Protein AF-A0A1J5Q865-F1 (afdb_monomer)

Radius of gyration: 52.65 Å; Cα contacts (8 Å, |Δi|>4): 172; chains: 1; bounding box: 98×22×162 Å

Mean predicted aligned error: 8.23 Å

InterPro domains:
  IPR004089 Methyl-accepting chemotaxis protein (MCP) signalling domain [PF00015] (63-204)
  IPR004089 Methyl-accepting chemotaxis protein (MCP) signalling domain [PS50111] (3-243)
  IPR004089 Methyl-accepting chemotaxis protein (MCP) signalling domain [SM00283] (6-246)
  IPR004090 Chemotaxis methyl-accepting receptor [PR00260] (104-131)
  IPR004090 Chemotaxis methyl-accepting receptor [PR00260] (133-162)

Organism: NCBI:txid410659

Solvent-accessible surface area (backbone atoms only — not comparable to full-atom values): 11970 Å² total; per-residue (Å²): 103,75,72,52,53,54,50,49,55,53,48,52,52,52,37,54,52,30,53,51,51,17,50,53,26,40,52,50,16,51,55,28,42,54,51,18,55,51,23,53,55,48,28,54,54,30,53,52,52,31,51,54,33,52,52,50,44,53,50,34,55,53,51,50,52,53,40,52,50,50,53,53,52,54,53,52,51,53,50,55,52,51,53,52,51,52,54,51,55,52,50,53,50,52,48,50,54,51,46,51,51,37,52,50,52,30,53,50,20,52,52,46,30,53,52,18,51,54,44,31,53,52,15,60,71,52,44,86,82,14,53,70,51,30,55,52,17,52,50,48,28,51,54,17,53,52,46,33,52,50,33,50,52,51,49,57,50,47,54,52,50,54,51,54,51,52,54,50,52,52,50,50,52,54,50,53,55,52,49,56,53,49,53,54,49,46,53,54,48,47,54,51,46,51,53,49,40,53,51,35,54,50,49,38,51,52,26,52,53,51,27,53,52,25,50,54,46,21,54,50,27,48,53,48,16,54,52,25,42,51,47,17,55,50,29,49,51,49,38,54,56,56,70,71,72,116

Structure (mmCIF, N/CA/C/O backbone):
data_AF-A0A1J5Q865-F1
#
_entry.id   AF-A0A1J5Q865-F1
#
loop_
_atom_site.group_PDB
_atom_site.id
_atom_site.type_symbol
_atom_site.label_atom_id
_atom_site.label_alt_id
_atom_site.label_comp_id
_atom_site.label_asym_id
_atom_site.label_entity_id
_atom_site.label_seq_id
_atom_site.pdbx_PDB_ins_code
_atom_site.Cartn_x
_atom_site.Cartn_y
_atom_site.Cartn_z
_atom_site.occupancy
_atom_site.B_iso_or_equiv
_atom_site.auth_seq_id
_atom_site.auth_comp_id
_atom_site.auth_asym_id
_atom_site.auth_atom_id
_atom_site.pdbx_PDB_model_num
ATOM 1 N N . MET A 1 1 ? 48.958 10.300 -87.575 1.00 62.31 1 MET A N 1
ATOM 2 C CA . MET A 1 1 ? 48.913 11.713 -87.134 1.00 62.31 1 MET A CA 1
ATOM 3 C C . MET A 1 1 ? 47.556 12.120 -86.567 1.00 62.31 1 MET A C 1
ATOM 5 O O . MET A 1 1 ? 47.456 12.086 -85.357 1.00 62.31 1 MET A O 1
ATOM 9 N N . GLU A 1 2 ? 46.503 12.430 -87.336 1.00 66.75 2 GLU A N 1
ATOM 10 C CA . GLU A 1 2 ? 45.223 12.908 -86.743 1.00 66.75 2 GLU A CA 1
ATOM 11 C C . GLU A 1 2 ? 44.507 11.846 -85.874 1.00 66.75 2 GLU A C 1
ATOM 13 O O . GLU A 1 2 ? 44.077 12.136 -84.763 1.00 66.75 2 GLU A O 1
ATOM 18 N N . LEU A 1 3 ? 44.504 10.582 -86.318 1.00 67.50 3 LEU A N 1
ATOM 19 C CA . LEU A 1 3 ? 43.999 9.432 -85.547 1.00 67.50 3 LEU A CA 1
ATOM 20 C C . LEU A 1 3 ? 44.848 9.077 -84.312 1.00 67.50 3 LEU A C 1
ATOM 22 O O . LEU A 1 3 ? 44.314 8.532 -83.357 1.00 67.50 3 LEU A O 1
ATOM 26 N N . GLU A 1 4 ? 46.156 9.350 -84.320 1.00 68.88 4 GLU A N 1
ATOM 27 C CA . GLU A 1 4 ? 47.034 9.107 -83.158 1.00 68.88 4 GLU A CA 1
ATOM 28 C C . GLU A 1 4 ? 46.899 10.222 -82.122 1.00 68.88 4 GLU A C 1
ATOM 30 O O . GLU A 1 4 ? 46.833 9.930 -80.935 1.00 68.88 4 GLU A O 1
ATOM 35 N N . ALA A 1 5 ? 46.772 11.475 -82.570 1.00 71.56 5 ALA A N 1
ATOM 36 C CA . ALA A 1 5 ? 46.498 12.614 -81.702 1.00 71.56 5 ALA A CA 1
ATOM 37 C C . ALA A 1 5 ? 45.134 12.475 -81.005 1.00 71.56 5 ALA A C 1
ATOM 39 O O . ALA A 1 5 ? 45.056 12.647 -79.796 1.00 71.56 5 ALA A O 1
ATOM 40 N N . GLN A 1 6 ? 44.082 12.062 -81.727 1.00 73.56 6 GLN A N 1
ATOM 41 C CA . GLN A 1 6 ? 42.783 11.745 -81.114 1.00 73.56 6 GLN A CA 1
ATOM 42 C C . GLN A 1 6 ? 42.850 10.567 -80.131 1.00 73.56 6 GLN A C 1
ATOM 44 O O . GLN A 1 6 ? 42.104 10.540 -79.157 1.00 73.56 6 GLN A O 1
ATOM 49 N N . ARG A 1 7 ? 43.723 9.578 -80.376 1.00 75.69 7 ARG A N 1
ATOM 50 C CA . ARG A 1 7 ? 43.876 8.417 -79.485 1.00 75.69 7 ARG A CA 1
ATOM 51 C C . ARG A 1 7 ? 44.636 8.762 -78.203 1.00 75.69 7 ARG A C 1
ATOM 53 O O . ARG A 1 7 ? 44.303 8.204 -77.166 1.00 75.69 7 ARG A O 1
ATOM 60 N N . SER A 1 8 ? 45.616 9.659 -78.291 1.00 78.94 8 SER A N 1
ATOM 61 C CA . SER A 1 8 ? 46.362 10.201 -77.148 1.00 78.94 8 SER A CA 1
ATOM 62 C C . SER A 1 8 ? 45.474 11.102 -76.281 1.00 78.94 8 SER A C 1
ATOM 64 O O . SER A 1 8 ? 45.391 10.878 -75.082 1.00 78.94 8 SER A O 1
ATOM 66 N N . ASP A 1 9 ? 44.696 12.007 -76.884 1.00 83.75 9 ASP A N 1
ATOM 67 C CA . ASP A 1 9 ? 43.765 12.893 -76.160 1.00 83.75 9 ASP A CA 1
ATOM 68 C C . ASP A 1 9 ? 42.662 12.098 -75.425 1.00 83.75 9 ASP A C 1
ATOM 70 O O . ASP A 1 9 ? 42.335 12.360 -74.270 1.00 83.75 9 ASP A O 1
ATOM 74 N N . ALA A 1 10 ? 42.145 11.034 -76.056 1.00 83.75 10 ALA A N 1
ATOM 75 C CA . ALA A 1 10 ? 41.197 10.120 -75.419 1.00 83.75 10 ALA A CA 1
ATOM 76 C C . ALA A 1 10 ? 41.824 9.270 -74.294 1.00 83.75 10 ALA A C 1
ATOM 78 O O . ALA A 1 10 ? 41.125 8.889 -73.356 1.00 83.75 10 ALA A O 1
ATOM 79 N N . ALA A 1 11 ? 43.117 8.939 -74.380 1.00 84.88 11 ALA A N 1
ATOM 80 C CA . ALA A 1 11 ? 43.824 8.216 -73.324 1.00 84.88 11 ALA A CA 1
ATOM 81 C C . ALA A 1 11 ? 44.062 9.115 -72.101 1.00 84.88 11 ALA A C 1
ATOM 83 O O . ALA A 1 11 ? 43.809 8.679 -70.976 1.00 84.88 11 ALA A O 1
ATOM 84 N N . ASP A 1 12 ? 44.451 10.372 -72.324 1.00 86.56 12 ASP A N 1
ATOM 85 C CA . ASP A 1 12 ? 44.634 11.377 -71.273 1.00 86.56 12 ASP A CA 1
ATOM 86 C C . ASP A 1 12 ? 43.320 11.681 -70.534 1.00 86.56 12 ASP A C 1
ATOM 88 O O . ASP A 1 12 ? 43.305 11.723 -69.300 1.00 86.56 12 ASP A O 1
ATOM 92 N N . ASP A 1 13 ? 42.197 11.801 -71.254 1.00 89.62 13 ASP A N 1
ATOM 93 C CA . ASP A 1 13 ? 40.867 11.985 -70.651 1.00 89.62 13 ASP A CA 1
ATOM 94 C C . ASP A 1 13 ? 40.457 10.779 -69.781 1.00 89.62 13 ASP A C 1
ATOM 96 O O . ASP A 1 13 ? 40.009 10.932 -68.639 1.00 89.62 13 ASP A O 1
ATOM 100 N N . VAL A 1 14 ? 40.699 9.552 -70.263 1.00 89.44 14 VAL A N 1
ATOM 101 C CA . VAL A 1 14 ? 40.430 8.319 -69.501 1.00 89.44 14 VAL A CA 1
ATOM 102 C C . VAL A 1 14 ? 41.304 8.226 -68.248 1.00 89.44 14 VAL A C 1
ATOM 104 O O . VAL A 1 14 ? 40.805 7.814 -67.196 1.00 89.44 14 VAL A O 1
ATOM 107 N N . VAL A 1 15 ? 42.581 8.613 -68.319 1.00 90.62 15 VAL A N 1
ATOM 108 C CA . VAL A 1 15 ? 43.487 8.647 -67.157 1.00 90.62 15 VAL A CA 1
ATOM 109 C C . VAL A 1 15 ? 43.016 9.687 -66.142 1.00 90.62 15 VAL A C 1
ATOM 111 O O . VAL A 1 15 ? 42.869 9.359 -64.963 1.00 90.62 15 VAL A O 1
ATOM 114 N N . ALA A 1 16 ? 42.709 10.910 -66.581 1.00 89.88 16 ALA A N 1
ATOM 115 C CA . ALA A 1 16 ? 42.224 11.972 -65.702 1.00 89.88 16 ALA A CA 1
ATOM 116 C C . ALA A 1 16 ? 40.938 11.557 -64.970 1.00 89.88 16 ALA A C 1
ATOM 118 O O . ALA A 1 16 ? 40.854 11.672 -63.742 1.00 89.88 16 ALA A O 1
ATOM 119 N N . ARG A 1 17 ? 39.974 10.983 -65.701 1.00 93.19 17 ARG A N 1
ATOM 120 C CA . ARG A 1 17 ? 38.712 10.509 -65.123 1.00 93.19 17 ARG A CA 1
ATOM 121 C C . ARG A 1 17 ? 38.902 9.319 -64.183 1.00 93.19 17 ARG A C 1
ATOM 123 O O . ARG A 1 17 ? 38.226 9.231 -63.161 1.00 93.19 17 ARG A O 1
ATOM 130 N N . SER A 1 18 ? 39.830 8.416 -64.492 1.00 93.81 18 SER A N 1
ATOM 131 C CA . SER A 1 18 ? 40.138 7.258 -63.642 1.00 93.81 18 SER A CA 1
ATOM 132 C C . SER A 1 18 ? 40.805 7.670 -62.325 1.00 93.81 18 SER A C 1
ATOM 134 O O . SER A 1 18 ? 40.484 7.098 -61.285 1.00 93.81 18 SER A O 1
ATOM 136 N N . ILE A 1 19 ? 41.674 8.689 -62.336 1.00 92.25 19 ILE A N 1
ATOM 137 C CA . ILE A 1 19 ? 42.276 9.261 -61.117 1.00 92.25 19 ILE A CA 1
ATOM 138 C C . ILE A 1 19 ? 41.208 9.913 -60.234 1.00 92.25 19 ILE A C 1
ATOM 140 O O . ILE A 1 19 ? 41.222 9.728 -59.016 1.00 92.25 19 ILE A O 1
ATOM 144 N N . GLU A 1 20 ? 40.292 10.677 -60.831 1.00 94.56 20 GLU A N 1
ATOM 145 C CA . GLU A 1 20 ? 39.172 11.296 -60.114 1.00 94.56 20 GLU A CA 1
ATOM 146 C C . GLU A 1 20 ? 38.303 10.226 -59.437 1.00 94.56 20 GLU A C 1
ATOM 148 O O . GLU A 1 20 ? 38.133 10.256 -58.218 1.00 94.56 20 GLU A O 1
ATOM 153 N N . LEU A 1 21 ? 37.871 9.210 -60.192 1.00 95.06 21 LEU A N 1
ATOM 154 C CA . LEU A 1 21 ? 37.085 8.091 -59.667 1.00 95.06 21 LEU A CA 1
ATOM 155 C C . LEU A 1 21 ? 37.831 7.289 -58.588 1.00 95.06 21 LEU A C 1
ATOM 157 O O . LEU A 1 21 ? 37.209 6.825 -57.636 1.00 95.06 21 LEU A O 1
ATOM 161 N N . ALA A 1 22 ? 39.154 7.125 -58.699 1.00 94.25 22 ALA A N 1
ATOM 162 C CA . ALA A 1 22 ? 39.950 6.439 -57.681 1.00 94.25 22 ALA A CA 1
ATOM 163 C C . ALA A 1 22 ? 39.964 7.214 -56.357 1.00 94.25 22 ALA A C 1
ATOM 165 O O . ALA A 1 22 ? 39.832 6.618 -55.288 1.00 94.25 22 ALA A O 1
ATOM 166 N N . ARG A 1 23 ? 40.089 8.547 -56.423 1.00 95.06 23 ARG A N 1
ATOM 167 C CA . ARG A 1 23 ? 40.019 9.418 -55.240 1.00 95.06 23 ARG A CA 1
ATOM 168 C C . ARG A 1 23 ? 38.634 9.399 -54.610 1.00 95.06 23 ARG A C 1
ATOM 170 O O . ARG A 1 23 ? 38.540 9.288 -53.392 1.00 95.06 23 ARG A O 1
ATOM 177 N N . GLU A 1 24 ? 37.582 9.473 -55.421 1.00 95.88 24 GLU A N 1
ATOM 178 C CA . GLU A 1 24 ? 36.201 9.367 -54.941 1.00 95.88 24 GLU A CA 1
ATOM 179 C C . GLU A 1 24 ? 35.941 8.012 -54.272 1.00 95.88 24 GLU A C 1
ATOM 181 O O . GLU A 1 24 ? 35.375 7.963 -53.182 1.00 95.88 24 GLU A O 1
ATOM 186 N N . ALA A 1 25 ? 36.408 6.913 -54.874 1.00 95.62 25 ALA A N 1
ATOM 187 C CA . ALA A 1 25 ? 36.287 5.577 -54.299 1.00 95.62 25 ALA A CA 1
ATOM 188 C C . ALA A 1 25 ? 37.054 5.445 -52.972 1.00 95.62 25 ALA A C 1
ATOM 190 O O . ALA A 1 25 ? 36.522 4.877 -52.022 1.00 95.62 25 ALA A O 1
ATOM 191 N N . ALA A 1 26 ? 38.265 6.002 -52.869 1.00 94.56 26 ALA A N 1
ATOM 192 C CA . ALA A 1 26 ? 39.047 5.985 -51.633 1.00 94.56 26 ALA A CA 1
ATOM 193 C C . ALA A 1 26 ? 38.394 6.811 -50.510 1.00 94.56 26 ALA A C 1
ATOM 195 O O . ALA A 1 26 ? 38.275 6.320 -49.389 1.00 94.56 26 ALA A O 1
ATOM 196 N N . ALA A 1 27 ? 37.919 8.023 -50.813 1.00 96.06 27 ALA A N 1
ATOM 197 C CA . ALA A 1 27 ? 37.193 8.852 -49.850 1.00 96.06 27 ALA A CA 1
ATOM 198 C C . ALA A 1 27 ? 35.893 8.170 -49.392 1.00 96.06 27 ALA A C 1
ATOM 200 O O . ALA A 1 27 ? 35.593 8.117 -48.203 1.00 96.06 27 ALA A O 1
ATOM 201 N N . SER A 1 28 ? 35.158 7.557 -50.326 1.00 96.12 28 SER A N 1
ATOM 202 C CA . SER A 1 28 ? 33.947 6.804 -49.998 1.00 96.12 28 SER A CA 1
ATOM 203 C C . SER A 1 28 ? 34.238 5.571 -49.129 1.00 96.12 28 SER A C 1
ATOM 205 O O . SER A 1 28 ? 33.440 5.263 -48.242 1.00 96.12 28 SER A O 1
ATOM 207 N N . ALA A 1 29 ? 35.381 4.902 -49.329 1.00 95.75 29 ALA A N 1
ATOM 208 C CA . ALA A 1 29 ? 35.827 3.792 -48.483 1.00 95.75 29 ALA A CA 1
ATOM 209 C C . ALA A 1 29 ? 36.109 4.238 -47.046 1.00 95.75 29 ALA A C 1
ATOM 211 O O . ALA A 1 29 ? 35.717 3.545 -46.107 1.00 95.75 29 ALA A O 1
ATOM 212 N N . GLU A 1 30 ? 36.745 5.398 -46.872 1.00 96.25 30 GLU A N 1
ATOM 213 C CA . GLU A 1 30 ? 37.000 5.994 -45.558 1.00 96.25 30 GLU A CA 1
ATOM 214 C C . GLU A 1 30 ? 35.690 6.341 -44.836 1.00 96.25 30 GLU A C 1
ATOM 216 O O . GLU A 1 30 ? 35.482 5.914 -43.699 1.00 96.25 30 GLU A O 1
ATOM 221 N N . ASP A 1 31 ? 34.762 7.021 -45.516 1.00 96.44 31 ASP A N 1
ATOM 222 C CA . ASP A 1 31 ? 33.442 7.352 -44.965 1.00 96.44 31 ASP A CA 1
ATOM 223 C C . ASP A 1 31 ? 32.656 6.095 -44.564 1.00 96.44 31 ASP A C 1
ATOM 225 O O . ASP A 1 31 ? 32.042 6.035 -43.494 1.00 96.44 31 ASP A O 1
ATOM 229 N N . THR A 1 32 ? 32.706 5.059 -45.403 1.00 96.38 32 THR A N 1
ATOM 230 C CA . THR A 1 32 ? 32.044 3.777 -45.140 1.00 96.38 32 THR A CA 1
ATOM 231 C C . THR A 1 32 ? 32.694 3.042 -43.962 1.00 96.38 32 THR A C 1
ATOM 233 O O . THR A 1 32 ? 31.986 2.443 -43.151 1.00 96.38 32 THR A O 1
ATOM 236 N N . GLY A 1 33 ? 34.020 3.123 -43.817 1.00 94.81 33 GLY A N 1
ATOM 237 C CA . GLY A 1 33 ? 34.751 2.604 -42.658 1.00 94.81 33 GLY A CA 1
ATOM 238 C C . GLY A 1 33 ? 34.347 3.303 -41.358 1.00 94.81 33 GLY A C 1
ATOM 239 O O . GLY A 1 33 ? 33.983 2.639 -40.389 1.00 94.81 33 GLY A O 1
ATOM 240 N N . ASN A 1 34 ? 34.284 4.637 -41.368 1.00 95.31 34 ASN A N 1
ATOM 241 C CA . ASN A 1 34 ? 33.811 5.426 -40.227 1.00 95.31 34 ASN A CA 1
ATOM 242 C C . ASN A 1 34 ? 32.364 5.063 -39.839 1.00 95.31 34 ASN A C 1
ATOM 244 O O . ASN A 1 34 ? 32.030 4.973 -38.655 1.00 95.31 34 ASN A O 1
ATOM 248 N N . ALA A 1 35 ? 31.495 4.814 -40.824 1.00 95.69 35 ALA A N 1
ATOM 249 C CA . ALA A 1 35 ? 30.127 4.359 -40.583 1.00 95.69 35 ALA A CA 1
ATOM 250 C C . ALA A 1 35 ? 30.064 2.930 -39.999 1.00 95.69 35 ALA A C 1
ATOM 252 O O . ALA A 1 35 ? 29.192 2.637 -39.171 1.00 95.69 35 ALA A O 1
ATOM 253 N N . ALA A 1 36 ? 30.979 2.038 -40.394 1.00 95.25 36 ALA A N 1
ATOM 254 C CA . ALA A 1 36 ? 31.084 0.695 -39.824 1.00 95.25 36 ALA A CA 1
ATOM 255 C C . ALA A 1 36 ? 31.481 0.755 -38.338 1.00 95.25 36 ALA A C 1
ATOM 257 O O . ALA A 1 36 ? 30.821 0.137 -37.500 1.00 95.25 36 ALA A O 1
ATOM 258 N N . ASP A 1 37 ? 32.473 1.578 -37.991 1.00 94.31 37 ASP A N 1
ATOM 259 C CA . ASP A 1 37 ? 32.889 1.800 -36.601 1.00 94.31 37 ASP A CA 1
ATOM 260 C C . ASP A 1 37 ? 31.768 2.424 -35.758 1.00 94.31 37 ASP A C 1
ATOM 262 O O . ASP A 1 37 ? 31.508 2.000 -34.626 1.00 94.31 37 ASP A O 1
ATOM 266 N N . ALA A 1 38 ? 31.029 3.383 -36.325 1.00 95.62 38 ALA A N 1
ATOM 267 C CA . ALA A 1 38 ? 29.847 3.945 -35.677 1.00 95.62 38 ALA A CA 1
ATOM 268 C C . ALA A 1 38 ? 28.779 2.870 -35.397 1.00 95.62 38 ALA A C 1
ATOM 270 O O . ALA A 1 38 ? 28.163 2.880 -34.328 1.00 95.62 38 ALA A O 1
ATOM 271 N N . SER A 1 39 ? 28.597 1.907 -36.309 1.00 95.69 39 SER A N 1
ATOM 272 C CA . SER A 1 39 ? 27.658 0.788 -36.137 1.00 95.69 39 SER A CA 1
ATOM 273 C C . SER A 1 39 ? 28.062 -0.126 -34.974 1.00 95.69 39 SER A C 1
ATOM 275 O O . SER A 1 39 ? 27.211 -0.504 -34.168 1.00 95.69 39 SER A O 1
ATOM 277 N N . ILE A 1 40 ? 29.362 -0.395 -34.799 1.00 93.25 40 ILE A N 1
ATOM 278 C CA . ILE A 1 40 ? 29.887 -1.121 -33.627 1.00 93.25 40 ILE A CA 1
ATOM 279 C C . ILE A 1 40 ? 29.568 -0.360 -32.330 1.00 93.25 40 ILE A C 1
ATOM 281 O O . ILE A 1 40 ? 29.131 -0.956 -31.340 1.00 93.25 40 ILE A O 1
ATOM 285 N N . GLY A 1 41 ? 29.725 0.968 -32.336 1.00 94.31 41 GLY A N 1
ATOM 286 C CA . GLY A 1 41 ? 29.344 1.824 -31.209 1.00 94.31 41 GLY A CA 1
ATOM 287 C C . GLY A 1 41 ? 27.854 1.728 -30.855 1.00 94.31 41 GLY A C 1
ATOM 288 O O . GLY A 1 41 ? 27.499 1.651 -29.675 1.00 94.31 41 GLY A O 1
ATOM 289 N N . VAL A 1 42 ? 26.974 1.662 -31.862 1.00 96.12 42 VAL A N 1
ATOM 290 C CA . VAL A 1 42 ? 25.527 1.465 -31.665 1.00 96.12 42 VAL A CA 1
ATOM 291 C C . VAL A 1 42 ? 25.236 0.121 -30.996 1.00 96.12 42 VAL A C 1
ATOM 293 O O . VAL A 1 42 ? 24.494 0.101 -30.014 1.00 96.12 42 VAL A O 1
ATOM 296 N N . VAL A 1 43 ? 25.852 -0.979 -31.447 1.00 96.44 43 VAL A N 1
ATOM 297 C CA . VAL A 1 43 ? 25.677 -2.312 -30.831 1.00 96.44 43 VAL A CA 1
ATOM 298 C C . VAL A 1 43 ? 26.001 -2.275 -29.335 1.00 96.44 43 VAL A C 1
ATOM 300 O O . VAL A 1 43 ? 25.240 -2.798 -28.517 1.00 96.44 43 VAL A O 1
ATOM 303 N N . MET A 1 44 ? 27.102 -1.624 -28.953 1.00 95.06 44 MET A N 1
ATOM 304 C CA . MET A 1 44 ? 27.505 -1.508 -27.548 1.00 95.06 44 MET A CA 1
ATOM 305 C C . MET A 1 44 ? 26.494 -0.714 -26.714 1.00 95.06 44 MET A C 1
ATOM 307 O O . MET A 1 44 ? 26.119 -1.153 -25.623 1.00 95.06 44 MET A O 1
ATOM 311 N N . ASN A 1 45 ? 26.007 0.414 -27.235 1.00 95.50 45 ASN A N 1
ATOM 312 C CA . ASN A 1 45 ? 24.993 1.226 -26.559 1.00 95.50 45 ASN A CA 1
ATOM 313 C C . ASN A 1 45 ? 23.681 0.454 -26.376 1.00 95.50 45 ASN A C 1
ATOM 315 O O . ASN A 1 45 ? 23.092 0.467 -25.296 1.00 95.50 45 ASN A O 1
ATOM 319 N N . VAL A 1 46 ? 23.241 -0.265 -27.408 1.00 96.38 46 VAL A N 1
ATOM 320 C CA . VAL A 1 46 ? 22.006 -1.053 -27.369 1.00 96.38 46 VAL A CA 1
ATOM 321 C C . VAL A 1 46 ? 22.112 -2.218 -26.378 1.00 96.38 46 VAL A C 1
ATOM 323 O O . VAL A 1 46 ? 21.184 -2.447 -25.602 1.00 96.38 46 VAL A O 1
ATOM 326 N N . ARG A 1 47 ? 23.257 -2.911 -26.316 1.00 94.38 47 ARG A N 1
ATOM 327 C CA . ARG A 1 47 ? 23.502 -3.959 -25.307 1.00 94.38 47 ARG A CA 1
ATOM 328 C C . ARG A 1 47 ? 23.490 -3.407 -23.880 1.00 94.38 47 ARG A C 1
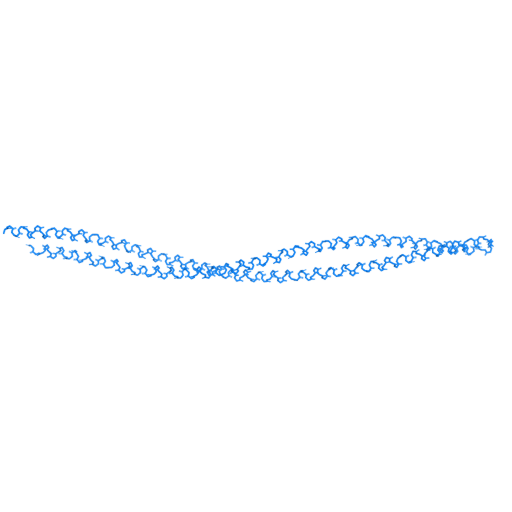ATOM 330 O O . ARG A 1 47 ? 22.977 -4.070 -22.980 1.00 94.38 47 ARG A O 1
ATOM 337 N N . MET A 1 48 ? 24.002 -2.194 -23.666 1.00 96.06 48 MET A N 1
ATOM 338 C CA . MET A 1 48 ? 23.920 -1.524 -22.364 1.00 96.06 48 MET A CA 1
ATOM 339 C C . MET A 1 48 ? 22.464 -1.237 -21.973 1.00 96.06 48 MET A C 1
ATOM 341 O O . MET A 1 48 ? 22.063 -1.541 -20.850 1.00 96.06 48 MET A O 1
ATOM 345 N N . VAL A 1 49 ? 21.654 -0.727 -22.909 1.00 95.19 49 VAL A N 1
ATOM 346 C CA . VAL A 1 49 ? 20.213 -0.514 -22.695 1.00 95.19 49 VAL A CA 1
ATOM 347 C C . VAL A 1 49 ? 19.506 -1.832 -22.368 1.00 95.19 49 VAL A C 1
ATOM 349 O O . VAL A 1 49 ? 18.737 -1.878 -21.411 1.00 95.19 49 VAL A O 1
ATOM 352 N N . ALA A 1 50 ? 19.796 -2.918 -23.090 1.00 93.69 50 ALA A N 1
ATOM 353 C CA . ALA A 1 50 ? 19.231 -4.238 -22.800 1.00 93.69 50 ALA A CA 1
ATOM 354 C C . ALA A 1 50 ? 19.573 -4.719 -21.377 1.00 93.69 50 ALA A C 1
ATOM 356 O O . ALA A 1 50 ? 18.703 -5.232 -20.673 1.00 93.69 50 ALA A O 1
ATOM 357 N N . GLY A 1 51 ? 20.814 -4.500 -20.925 1.00 93.44 51 GLY A N 1
ATOM 358 C CA . GLY A 1 51 ? 21.237 -4.788 -19.552 1.00 93.44 51 GLY A CA 1
ATOM 359 C C . GLY A 1 51 ? 20.442 -3.996 -18.509 1.00 93.44 51 GLY A C 1
ATOM 360 O O . GLY A 1 51 ? 19.893 -4.586 -17.578 1.00 93.44 51 GLY A O 1
ATOM 361 N N . MET A 1 52 ? 20.290 -2.683 -18.713 1.00 95.25 52 MET A N 1
ATOM 362 C CA . MET A 1 52 ? 19.475 -1.823 -17.842 1.00 95.25 52 MET A CA 1
ATOM 363 C C . MET A 1 52 ? 18.007 -2.274 -17.793 1.00 95.25 52 MET A C 1
ATOM 365 O O . MET A 1 52 ? 17.395 -2.280 -16.725 1.00 95.25 52 MET A O 1
ATOM 369 N N . MET A 1 53 ? 17.435 -2.699 -18.925 1.00 94.62 53 MET A N 1
ATOM 370 C CA . MET A 1 53 ? 16.075 -3.254 -18.962 1.00 94.62 53 MET A CA 1
ATOM 371 C C . MET A 1 53 ? 15.967 -4.580 -18.198 1.00 94.62 53 MET A C 1
ATOM 373 O O . MET A 1 53 ? 14.954 -4.832 -17.546 1.00 94.62 53 MET A O 1
ATOM 377 N N . GLY A 1 54 ? 17.014 -5.410 -18.223 1.00 92.56 54 GLY A N 1
ATOM 378 C CA . GLY A 1 54 ? 17.103 -6.620 -17.403 1.00 92.56 54 GLY A CA 1
ATOM 379 C C . GLY A 1 54 ? 17.070 -6.319 -15.900 1.00 92.56 54 GLY A C 1
ATOM 380 O O . GLY A 1 54 ? 16.321 -6.957 -15.156 1.00 92.56 54 GLY A O 1
ATOM 381 N N . GLU A 1 55 ? 17.812 -5.304 -15.452 1.00 95.00 55 GLU A N 1
ATOM 382 C CA . GLU A 1 55 ? 17.771 -4.836 -14.060 1.00 95.00 55 GLU A CA 1
ATOM 383 C C . GLU A 1 55 ? 16.383 -4.303 -13.675 1.00 95.00 55 GLU A C 1
ATOM 385 O O . GLU A 1 55 ? 15.848 -4.669 -12.625 1.00 95.00 55 GLU A O 1
ATOM 390 N N . LEU A 1 56 ? 15.751 -3.510 -14.546 1.00 94.81 56 LEU A N 1
ATOM 391 C CA . LEU A 1 56 ? 14.386 -3.015 -14.335 1.00 94.81 56 LEU A CA 1
ATOM 392 C C . LEU A 1 56 ? 13.361 -4.153 -14.255 1.00 94.81 56 LEU A C 1
ATOM 394 O O . LEU A 1 56 ? 12.473 -4.115 -13.404 1.00 94.81 56 LEU A O 1
ATOM 398 N N . SER A 1 57 ? 13.503 -5.198 -15.074 1.00 93.38 57 SER A N 1
ATOM 399 C CA . SER A 1 57 ? 12.656 -6.394 -15.004 1.00 93.38 57 SER A CA 1
ATOM 400 C C . SER A 1 57 ? 12.787 -7.111 -13.655 1.00 93.38 57 SER A C 1
ATOM 402 O O . SER A 1 57 ? 11.781 -7.533 -13.080 1.00 93.38 57 SER A O 1
ATOM 404 N N . SER A 1 58 ? 14.005 -7.220 -13.115 1.00 93.50 58 SER A N 1
ATOM 405 C CA . SER A 1 58 ? 14.234 -7.742 -11.760 1.00 93.50 58 SER A CA 1
ATOM 406 C C . SER A 1 58 ? 13.579 -6.847 -10.697 1.00 93.50 58 SER A C 1
ATOM 408 O O . SER A 1 58 ? 12.863 -7.329 -9.816 1.00 93.50 58 SER A O 1
ATOM 410 N N . GLY A 1 59 ? 13.712 -5.523 -10.841 1.0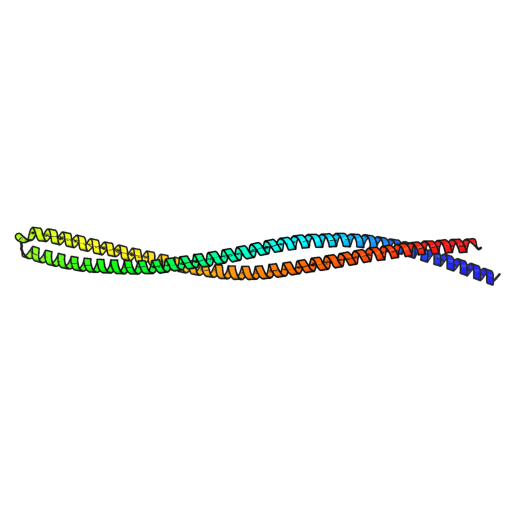0 95.94 59 GLY A N 1
ATOM 411 C CA . GLY A 1 59 ? 13.029 -4.541 -9.997 1.00 95.94 59 GLY A CA 1
ATOM 412 C C . GLY A 1 59 ? 11.502 -4.682 -10.018 1.00 95.94 59 GLY A C 1
ATOM 413 O O . GLY A 1 59 ? 10.859 -4.582 -8.973 1.00 95.94 59 GLY A O 1
ATOM 414 N N . MET A 1 60 ? 10.908 -4.999 -11.173 1.00 94.81 60 MET A N 1
ATOM 415 C CA . MET A 1 60 ? 9.470 -5.271 -11.277 1.00 94.81 60 MET A CA 1
ATOM 416 C C . MET A 1 60 ? 9.056 -6.544 -10.542 1.00 94.81 60 MET A C 1
ATOM 418 O O . MET A 1 60 ? 7.970 -6.584 -9.966 1.00 94.81 60 MET A O 1
ATOM 422 N N . GLN A 1 61 ? 9.903 -7.573 -10.500 1.00 93.06 61 GLN A N 1
ATOM 423 C CA . GLN A 1 61 ? 9.617 -8.771 -9.712 1.00 93.06 61 GLN A CA 1
ATOM 424 C C . GLN A 1 61 ? 9.585 -8.462 -8.208 1.00 93.06 61 GLN A C 1
ATOM 426 O O . GLN A 1 61 ? 8.665 -8.902 -7.516 1.00 93.06 61 GLN A O 1
ATOM 431 N N . ALA A 1 62 ? 10.526 -7.654 -7.715 1.00 96.06 62 ALA A N 1
ATOM 432 C CA . ALA A 1 62 ? 10.504 -7.171 -6.334 1.00 96.06 62 ALA A CA 1
ATOM 433 C C . ALA A 1 62 ? 9.266 -6.297 -6.057 1.00 96.06 62 ALA A C 1
ATOM 435 O O . ALA A 1 62 ? 8.590 -6.474 -5.044 1.00 96.06 62 ALA A O 1
ATOM 436 N N . ALA A 1 63 ? 8.901 -5.408 -6.986 1.00 96.38 63 ALA A N 1
ATOM 437 C CA . ALA A 1 63 ? 7.691 -4.594 -6.870 1.00 96.38 63 ALA A CA 1
ATOM 438 C C . ALA A 1 63 ? 6.418 -5.454 -6.764 1.00 96.38 63 ALA A C 1
ATOM 440 O O . ALA A 1 63 ? 5.558 -5.161 -5.934 1.00 96.38 63 ALA A O 1
ATOM 441 N N . ARG A 1 64 ? 6.316 -6.553 -7.529 1.00 96.75 64 ARG A N 1
ATOM 442 C CA . ARG A 1 64 ? 5.207 -7.520 -7.403 1.00 96.75 64 ARG A CA 1
ATOM 443 C C . ARG A 1 64 ? 5.147 -8.140 -6.008 1.00 96.75 64 ARG A C 1
ATOM 445 O O . ARG A 1 64 ? 4.082 -8.156 -5.404 1.00 96.75 64 ARG A O 1
ATOM 452 N N . GLN A 1 65 ? 6.286 -8.561 -5.456 1.00 96.75 65 GLN A N 1
ATOM 453 C CA . GLN A 1 65 ? 6.339 -9.100 -4.090 1.00 96.75 65 GLN A CA 1
ATOM 454 C C . GLN A 1 65 ? 5.880 -8.074 -3.044 1.00 96.75 65 GLN A C 1
ATOM 456 O O . GLN A 1 65 ? 5.168 -8.424 -2.104 1.00 96.75 65 GLN A O 1
ATOM 461 N N . HIS A 1 66 ? 6.247 -6.799 -3.209 1.00 96.88 66 HIS A N 1
ATOM 462 C CA . HIS A 1 66 ? 5.783 -5.729 -2.325 1.00 96.88 66 HIS A CA 1
ATOM 463 C C . HIS A 1 66 ? 4.274 -5.484 -2.432 1.00 96.88 66 HIS A C 1
ATOM 465 O O . HIS A 1 66 ? 3.623 -5.272 -1.409 1.00 96.88 66 HIS A O 1
ATOM 471 N N . VAL A 1 67 ? 3.712 -5.545 -3.640 1.00 97.69 67 VAL A N 1
ATOM 472 C CA . VAL A 1 67 ? 2.263 -5.459 -3.869 1.00 97.69 67 VAL A CA 1
ATOM 473 C C . VAL A 1 67 ? 1.531 -6.611 -3.178 1.00 97.69 67 VAL A C 1
ATOM 475 O O . VAL A 1 67 ? 0.561 -6.367 -2.460 1.00 97.69 67 VAL A O 1
ATOM 478 N N . ASP A 1 68 ? 2.017 -7.845 -3.321 1.00 96.00 68 ASP A N 1
ATOM 479 C CA . ASP A 1 68 ? 1.418 -9.023 -2.682 1.00 96.00 68 ASP A CA 1
ATOM 480 C C . ASP A 1 68 ? 1.473 -8.927 -1.151 1.00 96.00 68 ASP A C 1
ATOM 482 O O . ASP A 1 68 ? 0.476 -9.172 -0.465 1.00 96.00 68 ASP A O 1
ATOM 486 N N . ALA A 1 69 ? 2.613 -8.494 -0.602 1.00 96.75 69 ALA A N 1
ATOM 487 C CA . ALA A 1 69 ? 2.771 -8.265 0.831 1.00 96.75 69 ALA A CA 1
ATOM 488 C C . ALA A 1 69 ? 1.828 -7.164 1.347 1.00 96.75 69 ALA A C 1
ATOM 490 O O . ALA A 1 69 ? 1.202 -7.326 2.396 1.00 96.75 69 ALA A O 1
ATOM 491 N N . ALA A 1 70 ? 1.678 -6.065 0.601 1.00 96.00 70 ALA A N 1
ATOM 492 C CA . ALA A 1 70 ? 0.750 -4.991 0.944 1.00 96.00 70 ALA A CA 1
ATOM 493 C C . ALA A 1 70 ? -0.710 -5.471 0.916 1.00 96.00 70 ALA A C 1
ATOM 495 O O . ALA A 1 70 ? -1.487 -5.135 1.812 1.00 96.00 70 ALA A O 1
ATOM 496 N N . ARG A 1 71 ? -1.079 -6.300 -0.070 1.00 95.06 71 ARG A N 1
ATOM 497 C CA . ARG A 1 71 ? -2.414 -6.905 -0.177 1.00 95.06 71 ARG A CA 1
ATOM 498 C C . ARG A 1 71 ? -2.717 -7.800 1.024 1.00 95.06 71 ARG A C 1
ATOM 500 O O . ARG A 1 71 ? -3.785 -7.675 1.621 1.00 95.06 71 ARG A O 1
ATOM 507 N N . ALA A 1 72 ? -1.767 -8.653 1.408 1.00 94.50 72 ALA A N 1
ATOM 508 C CA . ALA A 1 72 ? -1.888 -9.505 2.588 1.00 94.50 72 ALA A CA 1
ATOM 509 C C . ALA A 1 72 ? -2.031 -8.673 3.872 1.00 94.50 72 ALA A C 1
ATOM 511 O O . ALA A 1 72 ? -2.968 -8.886 4.639 1.00 94.50 72 ALA A O 1
ATOM 512 N N . GLY A 1 73 ? -1.167 -7.670 4.066 1.00 93.12 73 GLY A N 1
ATOM 513 C CA . GLY A 1 73 ? -1.237 -6.769 5.218 1.00 93.12 73 GLY A CA 1
ATOM 514 C C . GLY A 1 73 ? -2.571 -6.023 5.307 1.00 93.12 73 GLY A C 1
ATOM 515 O O . GLY A 1 73 ? -3.172 -5.965 6.377 1.00 93.12 73 GLY A O 1
ATOM 516 N N . SER A 1 74 ? -3.089 -5.523 4.181 1.00 92.56 74 SER A N 1
ATOM 517 C CA . SER A 1 74 ? -4.397 -4.859 4.150 1.00 92.56 74 SER A CA 1
ATOM 518 C C . SER A 1 74 ? -5.544 -5.806 4.513 1.00 92.56 74 SER A C 1
ATOM 520 O O . SER A 1 74 ? -6.492 -5.377 5.168 1.00 92.56 74 SER A O 1
ATOM 522 N N . SER A 1 75 ? -5.474 -7.078 4.107 1.00 91.50 75 SER A N 1
ATOM 523 C CA . SER A 1 75 ? -6.470 -8.086 4.488 1.00 91.50 75 SER A CA 1
ATOM 524 C C . SER A 1 75 ? -6.436 -8.378 5.987 1.00 91.50 75 SER A C 1
ATOM 526 O O . SER A 1 75 ? -7.491 -8.478 6.608 1.00 91.50 75 SER A O 1
ATOM 528 N N . THR A 1 76 ? -5.244 -8.483 6.578 1.00 94.38 76 THR A N 1
ATOM 529 C CA . THR A 1 76 ? -5.090 -8.691 8.023 1.00 94.38 76 THR A CA 1
ATOM 530 C C . THR A 1 76 ? -5.715 -7.545 8.809 1.00 94.38 76 THR A C 1
ATOM 532 O O . THR A 1 76 ? -6.469 -7.783 9.746 1.00 94.38 76 THR A O 1
ATOM 535 N N . VAL A 1 77 ? -5.471 -6.292 8.412 1.00 92.25 77 VAL A N 1
ATOM 536 C CA . VAL A 1 77 ? -6.039 -5.158 9.154 1.00 92.25 77 VAL A CA 1
ATOM 537 C C . VAL A 1 77 ? -7.559 -5.070 9.008 1.00 92.25 77 VAL A C 1
ATOM 539 O O . VAL A 1 77 ? -8.243 -4.716 9.970 1.00 92.25 77 VAL A O 1
ATOM 542 N N . ALA A 1 78 ? -8.113 -5.420 7.844 1.00 90.25 78 ALA A N 1
ATOM 543 C CA . ALA A 1 78 ? -9.563 -5.497 7.678 1.00 90.25 78 ALA A CA 1
ATOM 544 C C . ALA A 1 78 ? -10.191 -6.493 8.672 1.00 90.25 78 ALA A C 1
ATOM 546 O O . ALA A 1 78 ? -11.217 -6.196 9.285 1.00 90.25 78 ALA A O 1
ATOM 547 N N . GLU A 1 79 ? -9.536 -7.635 8.885 1.00 93.50 79 GLU A N 1
ATOM 548 C CA . GLU A 1 79 ? -9.988 -8.656 9.827 1.00 93.50 79 GLU A CA 1
ATOM 549 C C . GLU A 1 79 ? -9.871 -8.204 11.292 1.00 93.50 79 GLU A C 1
ATOM 551 O O . GLU A 1 79 ? -10.835 -8.311 12.051 1.00 93.50 79 GLU A O 1
ATOM 556 N N . GLU A 1 80 ? -8.747 -7.600 11.683 1.00 94.62 80 GLU A N 1
ATOM 557 C CA . GLU A 1 80 ? -8.562 -7.023 13.026 1.00 94.62 80 GLU A CA 1
ATOM 558 C C . GLU A 1 80 ? -9.595 -5.925 13.331 1.00 94.62 80 GLU A C 1
ATOM 560 O O . GLU A 1 80 ? -10.157 -5.840 14.428 1.00 94.62 80 GLU A O 1
ATOM 565 N N . THR A 1 81 ? -9.913 -5.096 12.333 1.00 94.44 81 THR A N 1
ATOM 566 C CA . THR A 1 81 ? -10.922 -4.035 12.472 1.00 94.44 81 THR A CA 1
ATOM 567 C C . THR A 1 81 ? -12.322 -4.632 12.642 1.00 94.44 81 THR A C 1
ATOM 569 O O . THR A 1 81 ? -13.116 -4.129 13.441 1.00 94.44 81 THR A O 1
ATOM 572 N N . ARG A 1 82 ? -12.621 -5.737 11.946 1.00 93.31 82 ARG A N 1
ATOM 573 C CA . ARG A 1 82 ? -13.871 -6.494 12.102 1.00 93.31 82 ARG A CA 1
ATOM 574 C C . ARG A 1 82 ? -13.988 -7.092 13.505 1.00 93.31 82 ARG A C 1
ATOM 576 O O . ARG A 1 82 ? -15.030 -6.927 14.135 1.00 93.31 82 ARG A O 1
ATOM 583 N N . HIS A 1 83 ? -12.931 -7.729 14.008 1.00 96.25 83 HIS A N 1
ATOM 584 C CA . HIS A 1 83 ? -12.889 -8.270 15.370 1.00 96.25 83 HIS A CA 1
ATOM 585 C C . HIS A 1 83 ? -13.066 -7.186 16.433 1.00 96.25 83 HIS A C 1
ATOM 587 O O . HIS A 1 83 ? -13.861 -7.351 17.357 1.00 96.25 83 HIS A O 1
ATOM 593 N N . THR A 1 84 ? -12.391 -6.047 16.271 1.00 96.56 84 THR A N 1
ATOM 594 C CA . THR A 1 84 ? -12.544 -4.913 17.190 1.00 96.56 84 THR A CA 1
ATOM 595 C C . THR A 1 84 ? -13.986 -4.396 17.182 1.00 96.56 84 THR A C 1
ATOM 597 O O . THR A 1 84 ? -14.541 -4.120 18.240 1.00 96.56 84 THR A O 1
ATOM 600 N N . GLY A 1 85 ? -14.628 -4.319 16.010 1.00 95.94 85 GLY A N 1
ATOM 601 C CA . GLY A 1 85 ? -16.041 -3.947 15.900 1.00 95.94 85 GLY A CA 1
ATOM 602 C C . GLY A 1 85 ? -16.973 -4.890 16.670 1.00 95.94 85 GLY A C 1
ATOM 603 O O . GLY A 1 85 ? -17.838 -4.419 17.400 1.00 95.94 85 GLY A O 1
ATOM 604 N N . GLN A 1 86 ? -16.751 -6.205 16.577 1.00 96.50 86 GLN A N 1
ATOM 605 C CA . GLN A 1 86 ? -17.525 -7.202 17.330 1.00 96.50 86 GLN A CA 1
ATOM 606 C C . GLN A 1 86 ? -17.355 -7.040 18.846 1.00 96.50 86 GLN A C 1
ATOM 608 O O . GLN A 1 86 ? -18.342 -7.043 19.575 1.00 96.50 86 GLN A O 1
ATOM 613 N N . ALA A 1 87 ? -16.123 -6.823 19.312 1.00 96.94 87 ALA A N 1
ATOM 614 C CA . ALA A 1 87 ? -15.849 -6.599 20.730 1.00 96.94 87 ALA A CA 1
ATOM 615 C C . ALA A 1 87 ? -16.521 -5.320 21.267 1.00 96.94 87 ALA A C 1
ATOM 617 O O . ALA A 1 87 ? -16.967 -5.288 22.413 1.00 96.94 87 ALA A O 1
ATOM 618 N N . LEU A 1 88 ? -16.627 -4.263 20.450 1.00 96.62 88 LEU A N 1
ATOM 619 C CA . LEU A 1 88 ? -17.370 -3.058 20.831 1.00 96.62 88 LEU A CA 1
ATOM 620 C C . LEU A 1 88 ? -18.880 -3.312 20.923 1.00 96.62 88 LEU A C 1
ATOM 622 O O . LEU A 1 88 ? -19.516 -2.794 21.840 1.00 96.62 88 LEU A O 1
ATOM 626 N N . ASP A 1 89 ? -19.449 -4.104 20.011 1.00 95.69 89 ASP A N 1
ATOM 627 C CA . ASP A 1 89 ? -20.867 -4.479 20.061 1.00 95.69 89 ASP A CA 1
ATOM 628 C C . ASP A 1 89 ? -21.183 -5.339 21.295 1.00 95.69 89 ASP A C 1
ATOM 630 O O . ASP A 1 89 ? -22.203 -5.128 21.953 1.00 95.69 89 ASP A O 1
ATOM 634 N N . GLU A 1 90 ? -20.307 -6.279 21.656 1.00 96.81 90 GLU A N 1
ATOM 635 C CA . GLU A 1 90 ? -20.418 -7.057 22.899 1.00 96.81 90 GLU A CA 1
ATOM 636 C C . GLU A 1 90 ? -20.348 -6.147 24.133 1.00 96.81 90 GLU A C 1
ATOM 638 O O . GLU A 1 90 ? -21.224 -6.201 24.996 1.00 96.81 90 GLU A O 1
ATOM 643 N N . LEU A 1 91 ? -19.389 -5.218 24.169 1.00 96.62 91 LEU A N 1
ATOM 644 C CA . LEU A 1 91 ? -19.259 -4.255 25.262 1.00 96.62 91 LEU A CA 1
ATOM 645 C C . LEU A 1 91 ? -20.502 -3.359 25.410 1.00 96.62 91 LEU A C 1
ATOM 647 O O . LEU A 1 91 ? -20.892 -3.020 26.528 1.00 96.62 91 LEU A O 1
ATOM 651 N N . LEU A 1 92 ? -21.152 -2.972 24.306 1.00 95.81 92 LEU A N 1
ATOM 652 C CA . LEU A 1 92 ? -22.412 -2.223 24.357 1.00 95.81 92 LEU A CA 1
ATOM 653 C C . LEU A 1 92 ? -23.547 -3.039 24.984 1.00 95.81 92 LEU A C 1
ATOM 655 O O . LEU A 1 92 ? -24.333 -2.469 25.745 1.00 95.81 92 LEU A O 1
ATOM 659 N N . HIS A 1 93 ? -23.629 -4.341 24.701 1.00 96.31 93 HIS A N 1
ATOM 660 C CA . HIS A 1 93 ? -24.604 -5.222 25.349 1.00 96.31 93 HIS A CA 1
ATOM 661 C C . HIS A 1 93 ? -24.346 -5.325 26.857 1.00 96.31 93 HIS A C 1
ATOM 663 O O . HIS A 1 93 ? -25.267 -5.091 27.643 1.00 96.31 93 HIS A O 1
ATOM 669 N N . ASP A 1 94 ? -23.095 -5.542 27.268 1.00 96.62 94 ASP A N 1
ATOM 670 C CA . ASP A 1 94 ? -22.720 -5.607 28.686 1.00 96.62 94 ASP A CA 1
ATOM 671 C C . ASP A 1 94 ? -23.077 -4.311 29.431 1.00 96.62 94 ASP A C 1
ATOM 673 O O . ASP A 1 94 ? -23.626 -4.334 30.536 1.00 96.62 94 ASP A O 1
ATOM 677 N N . ILE A 1 95 ? -22.831 -3.150 28.813 1.00 96.69 95 ILE A N 1
ATOM 678 C CA . ILE A 1 95 ? -23.201 -1.845 29.381 1.00 96.69 95 ILE A CA 1
ATOM 679 C C . ILE A 1 95 ? -24.714 -1.747 29.608 1.00 96.69 95 ILE A C 1
ATOM 681 O O . ILE A 1 95 ? -25.145 -1.225 30.643 1.00 96.69 95 ILE A O 1
ATOM 685 N N . VAL A 1 96 ? -25.531 -2.234 28.669 1.00 95.69 96 VAL A N 1
ATOM 686 C CA . VAL A 1 96 ? -26.997 -2.234 28.797 1.00 95.69 96 VAL A CA 1
ATOM 687 C C . VAL A 1 96 ? -27.442 -3.126 29.957 1.00 95.69 96 VAL A C 1
ATOM 689 O O . VAL A 1 96 ? -28.272 -2.699 30.767 1.00 95.69 96 VAL A O 1
ATOM 692 N N . ASP A 1 97 ? -26.859 -4.312 30.098 1.00 96.94 97 ASP A N 1
ATOM 693 C CA . ASP A 1 97 ? -27.203 -5.261 31.161 1.00 96.94 97 ASP A CA 1
ATOM 694 C C . ASP A 1 97 ? -26.804 -4.757 32.553 1.00 96.94 97 ASP A C 1
ATOM 696 O O . ASP A 1 97 ? -27.594 -4.830 33.509 1.00 96.94 97 ASP A O 1
ATOM 700 N N . ILE A 1 98 ? -25.624 -4.142 32.674 1.00 96.69 98 ILE A N 1
ATOM 701 C CA . ILE A 1 98 ? -25.194 -3.496 33.921 1.00 96.69 98 ILE A CA 1
ATOM 702 C C . ILE A 1 98 ? -26.102 -2.297 34.231 1.00 96.69 98 ILE A C 1
ATOM 704 O O . ILE A 1 98 ? -26.518 -2.128 35.381 1.00 96.69 98 ILE A O 1
ATOM 708 N N . SER A 1 99 ? -26.486 -1.500 33.227 1.00 96.00 99 SER A N 1
ATOM 709 C CA . SER A 1 99 ? -27.405 -0.364 33.409 1.00 96.00 99 SER A CA 1
ATOM 710 C C . SER A 1 99 ? -28.780 -0.823 33.906 1.00 96.00 99 SER A C 1
ATOM 712 O O . SER A 1 99 ? -29.369 -0.213 34.802 1.00 96.00 99 SER A O 1
ATOM 714 N N . ASN A 1 100 ? -29.298 -1.931 33.371 1.00 96.00 100 ASN A N 1
ATOM 715 C CA . ASN A 1 100 ? -30.543 -2.549 33.829 1.00 96.00 100 ASN A CA 1
ATOM 716 C C . ASN A 1 100 ? -30.445 -3.010 35.288 1.00 96.00 100 ASN A C 1
ATOM 718 O O . ASN A 1 100 ? -31.327 -2.703 36.094 1.00 96.00 100 ASN A O 1
ATOM 722 N N . SER A 1 101 ? -29.343 -3.668 35.647 1.00 96.94 101 SER A N 1
ATOM 723 C CA . SER A 1 101 ? -29.078 -4.121 37.016 1.00 96.94 101 SER A CA 1
ATOM 724 C C . SER A 1 101 ? -28.963 -2.949 37.996 1.00 96.94 101 SER A C 1
ATOM 726 O O . SER A 1 101 ? -29.592 -2.956 39.054 1.00 96.94 101 SER A O 1
ATOM 728 N N . ALA A 1 102 ? -28.237 -1.889 37.629 1.00 96.25 102 ALA A N 1
ATOM 729 C CA . ALA A 1 102 ? -28.104 -0.680 38.441 1.00 96.25 102 ALA A CA 1
ATOM 730 C C . ALA A 1 102 ? -29.457 0.021 38.662 1.00 96.25 102 ALA A C 1
ATOM 732 O O . ALA A 1 102 ? -29.747 0.462 39.778 1.00 96.25 102 ALA A O 1
ATOM 733 N N . ARG A 1 103 ? -30.316 0.078 37.632 1.00 95.31 103 ARG A N 1
ATOM 734 C CA . ARG A 1 103 ? -31.689 0.603 37.748 1.00 95.31 103 ARG A CA 1
ATOM 735 C C . ARG A 1 103 ? -32.553 -0.231 38.689 1.00 95.31 103 ARG A C 1
ATOM 737 O O . ARG A 1 103 ? -33.264 0.344 39.514 1.00 95.31 103 ARG A O 1
ATOM 744 N N . LEU A 1 104 ? -32.465 -1.559 38.614 1.00 97.44 104 LEU A N 1
ATOM 745 C CA . LEU A 1 104 ? -33.176 -2.452 39.529 1.00 97.44 104 LEU A CA 1
ATOM 746 C C . LEU A 1 104 ? -32.726 -2.235 40.980 1.00 97.44 104 LEU A C 1
ATOM 748 O O . LEU A 1 104 ? -33.571 -2.044 41.853 1.00 97.44 104 LEU A O 1
ATOM 752 N N . ILE A 1 105 ? -31.415 -2.180 41.237 1.00 96.88 105 ILE A N 1
ATOM 753 C CA . ILE A 1 105 ? -30.870 -1.925 42.582 1.00 96.88 105 ILE A CA 1
ATOM 754 C C . ILE A 1 105 ? -31.338 -0.560 43.102 1.00 96.88 105 ILE A C 1
ATOM 756 O O . ILE A 1 105 ? -31.751 -0.458 44.255 1.00 96.88 105 ILE A O 1
ATOM 760 N N . ARG A 1 106 ? -31.345 0.482 42.258 1.00 96.06 106 ARG A N 1
ATOM 761 C CA . ARG A 1 106 ? -31.857 1.808 42.638 1.00 96.06 106 ARG A CA 1
ATOM 762 C C . ARG A 1 106 ? -33.341 1.757 43.016 1.00 96.06 106 ARG A C 1
ATOM 764 O O . ARG A 1 106 ? -33.739 2.370 44.003 1.00 96.06 106 ARG A O 1
ATOM 771 N N . SER A 1 107 ? -34.148 1.004 42.266 1.00 96.94 107 SER A N 1
ATOM 772 C CA . SER A 1 107 ? -35.566 0.788 42.578 1.00 96.94 107 SER A CA 1
ATOM 773 C C . SER A 1 107 ? -35.753 0.064 43.916 1.00 96.94 107 SER A C 1
ATOM 775 O O . SER A 1 107 ? -36.588 0.474 44.721 1.00 96.94 107 SER A O 1
ATOM 777 N N . VAL A 1 108 ? -34.963 -0.983 44.181 1.00 97.12 108 VAL A N 1
ATOM 778 C CA . VAL A 1 108 ? -34.987 -1.716 45.458 1.00 97.12 108 VAL A CA 1
ATOM 779 C C . VAL A 1 108 ? -34.567 -0.804 46.611 1.00 97.12 108 VAL A C 1
ATOM 781 O O . VAL A 1 108 ? -35.256 -0.760 47.623 1.00 97.12 108 VAL A O 1
ATOM 784 N N . ALA A 1 109 ? -33.503 -0.014 46.449 1.00 97.12 109 ALA A N 1
ATOM 785 C CA . ALA A 1 109 ? -33.075 0.962 47.448 1.00 97.12 109 ALA A CA 1
ATOM 786 C C . ALA A 1 109 ? -34.185 1.980 47.762 1.00 97.12 109 ALA A C 1
ATOM 788 O O . ALA A 1 109 ? -34.444 2.263 48.927 1.00 97.12 109 ALA A O 1
ATOM 789 N N . GLY A 1 110 ? -34.913 2.461 46.748 1.00 96.06 110 GLY A N 1
ATOM 790 C CA . GLY A 1 110 ? -36.084 3.319 46.947 1.00 96.06 110 GLY A CA 1
ATOM 791 C C . GLY A 1 110 ? -37.199 2.649 47.762 1.00 96.06 110 GLY A C 1
ATOM 792 O O . GLY A 1 110 ? -37.767 3.271 48.658 1.00 96.06 110 GLY A O 1
ATOM 793 N N . GLN A 1 111 ? -37.485 1.369 47.507 1.00 97.38 111 GLN A N 1
ATOM 794 C CA . GLN A 1 111 ? -38.462 0.602 48.293 1.00 97.38 111 GLN A CA 1
ATOM 795 C C . GLN A 1 111 ? -37.999 0.382 49.738 1.00 97.38 111 GLN A C 1
ATOM 797 O O . GLN A 1 111 ? -38.787 0.565 50.664 1.00 97.38 111 GLN A O 1
ATOM 802 N N . VAL A 1 112 ? -36.724 0.037 49.944 1.00 97.25 112 VAL A N 1
ATOM 803 C CA . VAL A 1 112 ? -36.132 -0.129 51.280 1.00 97.25 112 VAL A CA 1
ATOM 804 C C . VAL A 1 112 ? -36.178 1.187 52.054 1.00 97.25 112 VAL A C 1
ATOM 806 O O . VAL A 1 112 ? -36.553 1.178 53.222 1.00 97.25 112 VAL A O 1
ATOM 809 N N . ASN A 1 113 ? -35.894 2.317 51.402 1.00 95.12 113 ASN A N 1
ATOM 810 C CA . ASN A 1 113 ? -36.000 3.644 52.007 1.00 95.12 113 ASN A CA 1
ATOM 811 C C . ASN A 1 113 ? -37.433 3.933 52.491 1.00 95.12 113 ASN A C 1
ATOM 813 O O . ASN A 1 113 ? -37.645 4.371 53.620 1.00 95.12 113 ASN A O 1
ATOM 817 N N . MET A 1 114 ? -38.438 3.611 51.669 1.00 96.50 114 MET A N 1
ATOM 818 C CA . MET A 1 114 ? -39.850 3.754 52.046 1.00 96.50 114 MET A CA 1
ATOM 819 C C . MET A 1 114 ? -40.252 2.829 53.203 1.00 96.50 114 MET A C 1
ATOM 821 O O . MET A 1 114 ? -40.993 3.244 54.094 1.00 96.50 114 MET A O 1
ATOM 825 N N . LEU A 1 115 ? -39.756 1.588 53.226 1.00 96.50 115 LEU A N 1
ATOM 826 C CA . LEU A 1 115 ? -39.989 0.655 54.333 1.00 96.50 115 LEU A CA 1
ATOM 827 C C . LEU A 1 115 ? -39.333 1.139 55.632 1.00 96.50 115 LEU A C 1
ATOM 829 O O . LEU A 1 115 ? -39.966 1.091 56.686 1.00 96.50 115 LEU A O 1
ATOM 833 N N . ALA A 1 116 ? -38.101 1.644 55.553 1.00 96.38 116 ALA A N 1
ATOM 834 C CA . ALA A 1 116 ? -37.372 2.209 56.683 1.00 96.38 116 ALA A CA 1
ATOM 835 C C . ALA A 1 116 ? -38.079 3.446 57.249 1.00 96.38 116 ALA A C 1
ATOM 837 O O . ALA A 1 116 ? -38.232 3.569 58.462 1.00 96.38 116 ALA A O 1
ATOM 838 N N . LEU A 1 117 ? -38.600 4.318 56.382 1.00 94.38 117 LEU A N 1
ATOM 839 C CA . LEU A 1 117 ? -39.406 5.464 56.793 1.00 94.38 117 LEU A CA 1
ATOM 840 C C . LEU A 1 117 ? -40.670 5.032 57.549 1.00 94.38 117 LEU A C 1
ATOM 842 O O . LEU A 1 117 ? -40.960 5.570 58.615 1.00 94.38 117 LEU A O 1
ATOM 846 N N . ASN A 1 118 ? -41.400 4.039 57.034 1.00 95.38 118 ASN A N 1
ATOM 847 C CA . ASN A 1 118 ? -42.581 3.503 57.715 1.00 95.38 118 ASN A CA 1
ATOM 848 C C . ASN A 1 118 ? -42.222 2.900 59.084 1.00 95.38 118 ASN A C 1
ATOM 850 O O . ASN A 1 118 ? -42.939 3.119 60.059 1.00 95.38 118 ASN A O 1
ATOM 854 N N . ALA A 1 119 ? -41.095 2.187 59.176 1.00 94.81 119 ALA A N 1
ATOM 855 C CA . ALA A 1 119 ? -40.599 1.637 60.435 1.00 94.81 119 ALA A CA 1
ATOM 856 C C . ALA A 1 119 ? -40.210 2.735 61.439 1.00 94.81 119 ALA A C 1
ATOM 858 O O . ALA A 1 119 ? -40.541 2.620 62.617 1.00 94.81 119 ALA A O 1
ATOM 859 N N . ALA A 1 120 ? -39.572 3.819 60.986 1.00 93.75 120 ALA A N 1
ATOM 860 C CA . ALA A 1 120 ? -39.235 4.967 61.827 1.00 93.75 120 ALA A CA 1
ATOM 861 C C . ALA A 1 120 ? -40.493 5.664 62.377 1.00 93.75 120 ALA A C 1
ATOM 863 O O . ALA A 1 120 ? -40.539 6.020 63.556 1.00 93.75 120 ALA A O 1
ATOM 864 N N . ILE A 1 121 ? -41.540 5.808 61.551 1.00 92.81 121 ILE A N 1
ATOM 865 C CA . ILE A 1 121 ? -42.839 6.363 61.969 1.00 92.81 121 ILE A CA 1
ATOM 866 C C . ILE A 1 121 ? -43.474 5.489 63.059 1.00 92.81 121 ILE A C 1
ATOM 868 O O . ILE A 1 121 ? -43.908 6.008 64.089 1.00 92.81 121 ILE A O 1
ATOM 872 N N . GLU A 1 122 ? -43.505 4.169 62.868 1.00 95.69 122 GLU A N 1
ATOM 873 C CA . GLU A 1 122 ? -44.118 3.263 63.844 1.00 95.69 122 GLU A CA 1
ATOM 874 C C . GLU A 1 122 ? -43.284 3.159 65.135 1.00 95.69 122 GLU A C 1
ATOM 876 O O . GLU A 1 122 ? -43.837 3.119 66.235 1.00 95.69 122 GLU A O 1
ATOM 881 N N . ALA A 1 123 ? -41.952 3.221 65.032 1.00 94.75 123 ALA A N 1
ATOM 882 C CA . ALA A 1 123 ? -41.057 3.293 66.183 1.00 94.75 123 ALA A CA 1
ATOM 883 C C . ALA A 1 123 ? -41.286 4.569 67.012 1.00 94.75 123 ALA A C 1
ATOM 885 O O . ALA A 1 123 ? -41.354 4.497 68.240 1.00 94.75 123 ALA A O 1
ATOM 886 N N . ALA A 1 124 ? -41.479 5.721 66.361 1.00 92.25 124 ALA A N 1
ATOM 887 C CA . ALA A 1 124 ? -41.847 6.963 67.041 1.00 92.25 124 ALA A CA 1
ATOM 888 C C . ALA A 1 124 ? -43.220 6.852 67.728 1.00 92.25 124 ALA A C 1
ATOM 890 O O . ALA A 1 124 ? -43.409 7.353 68.839 1.00 92.25 124 ALA A O 1
ATOM 891 N N . ARG A 1 125 ? -44.169 6.145 67.103 1.00 93.62 125 ARG A N 1
ATOM 892 C CA . ARG A 1 125 ? -45.514 5.907 67.645 1.00 93.62 125 ARG A CA 1
ATOM 893 C C . ARG A 1 125 ? -45.512 5.019 68.893 1.00 93.62 125 ARG A C 1
ATOM 895 O O . ARG A 1 125 ? -46.329 5.231 69.784 1.00 93.62 125 ARG A O 1
ATOM 902 N N . ALA A 1 126 ? -44.581 4.069 68.981 1.00 93.94 126 ALA A N 1
ATOM 903 C CA . ALA A 1 126 ? -44.382 3.210 70.151 1.00 93.94 126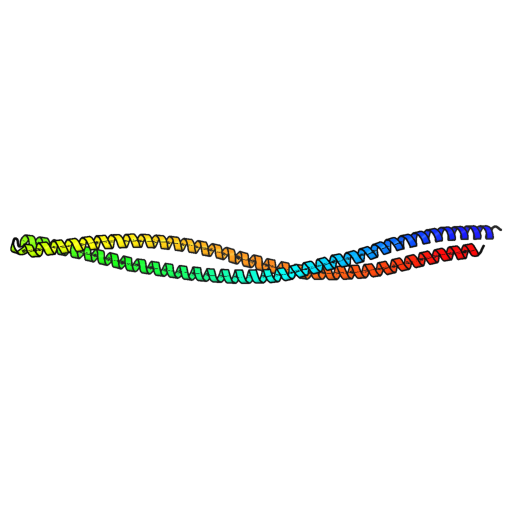 ALA A CA 1
ATOM 904 C C . ALA A 1 126 ? -43.697 3.920 71.344 1.00 93.94 126 ALA A C 1
ATOM 906 O O . ALA A 1 126 ? -43.567 3.331 72.422 1.00 93.94 126 ALA A O 1
ATOM 907 N N . GLY A 1 127 ? -43.262 5.177 71.180 1.00 91.38 127 GLY A N 1
ATOM 908 C CA . GLY A 1 127 ? -42.659 5.983 72.243 1.00 91.38 127 GLY A CA 1
ATOM 909 C C . GLY A 1 127 ? -41.357 5.381 72.784 1.00 91.38 127 GLY A C 1
ATOM 910 O O . GLY A 1 127 ? -40.480 4.971 72.027 1.00 91.38 127 GLY A O 1
ATOM 911 N N . GLU A 1 128 ? -41.221 5.306 74.111 1.00 90.38 128 GLU A N 1
ATOM 912 C CA . GLU A 1 128 ? -40.005 4.799 74.775 1.00 90.38 128 GLU A CA 1
ATOM 913 C C . GLU A 1 128 ? -39.684 3.338 74.409 1.00 90.38 128 GLU A C 1
ATOM 915 O O . GLU A 1 128 ? -38.512 2.967 74.325 1.00 90.38 128 GLU A O 1
ATOM 920 N N . HIS A 1 129 ? -40.701 2.518 74.119 1.00 90.44 129 HIS A N 1
ATOM 921 C CA . HIS A 1 129 ? -40.520 1.117 73.723 1.00 90.44 129 HIS A CA 1
ATOM 922 C C . HIS A 1 129 ? -39.975 0.957 72.293 1.00 90.44 129 HIS A C 1
ATOM 924 O O . HIS A 1 129 ? -39.428 -0.093 71.961 1.00 90.44 129 HIS A O 1
ATOM 930 N N . GLY A 1 130 ? -40.093 1.991 71.451 1.00 92.69 130 GLY A N 1
ATOM 931 C CA . GLY A 1 130 ? -39.653 1.984 70.054 1.00 92.69 130 GLY A CA 1
ATOM 932 C C . GLY A 1 130 ? -38.233 2.502 69.818 1.00 92.69 130 GLY A C 1
ATOM 933 O O . GLY A 1 130 ? -37.741 2.403 68.696 1.00 92.69 130 GLY A O 1
ATOM 934 N N . ARG A 1 131 ? -37.534 3.019 70.842 1.00 90.19 131 ARG A N 1
ATOM 935 C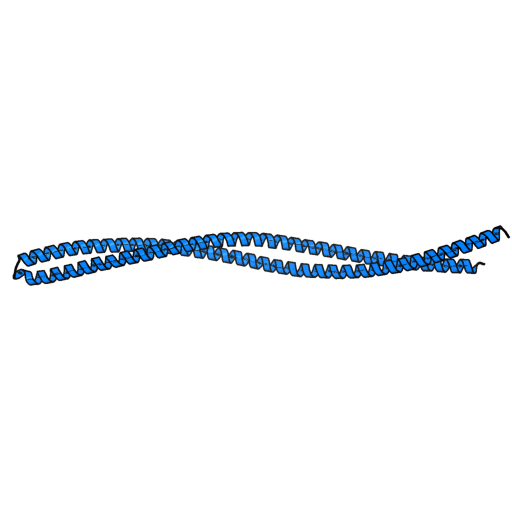 CA . ARG A 1 131 ? -36.217 3.675 70.679 1.00 90.19 131 ARG A CA 1
ATOM 936 C C . ARG A 1 131 ? -35.177 2.829 69.941 1.00 90.19 131 ARG A C 1
ATOM 938 O O . ARG A 1 131 ? -34.490 3.348 69.070 1.00 90.19 131 ARG A O 1
ATOM 945 N N . GLY A 1 132 ? -35.069 1.539 70.263 1.00 91.75 132 GLY A N 1
ATOM 946 C CA . GLY A 1 132 ? -34.126 0.639 69.585 1.00 91.75 132 GLY A CA 1
ATOM 947 C C . GLY A 1 132 ? -34.474 0.420 68.109 1.00 91.75 132 GLY A C 1
ATOM 948 O O . GLY A 1 132 ? -33.587 0.412 67.261 1.00 91.75 132 GLY A O 1
ATOM 949 N N . PHE A 1 133 ? -35.768 0.317 67.790 1.00 93.12 133 PHE A N 1
ATOM 950 C CA . PHE A 1 133 ? -36.247 0.187 66.412 1.00 93.12 133 PHE A CA 1
ATOM 951 C C . PHE A 1 133 ? -36.059 1.473 65.604 1.00 93.12 133 PHE A C 1
ATOM 953 O O . PHE A 1 133 ? -35.753 1.386 64.419 1.00 93.12 133 PHE A O 1
ATOM 960 N N . ALA A 1 134 ? -36.179 2.646 66.233 1.00 94.00 134 ALA A N 1
ATOM 961 C CA . ALA A 1 134 ? -35.935 3.928 65.575 1.00 94.00 134 ALA A CA 1
ATOM 962 C C . ALA A 1 134 ? -34.485 4.039 65.071 1.00 94.00 134 ALA A C 1
ATOM 964 O O . ALA A 1 134 ? -34.270 4.392 63.918 1.00 94.00 134 ALA A O 1
ATOM 965 N N . VAL A 1 135 ? -33.503 3.638 65.891 1.00 95.00 135 VAL A N 1
ATOM 966 C CA . VAL A 1 135 ? -32.080 3.642 65.496 1.00 95.00 135 VAL A CA 1
ATOM 967 C C . VAL A 1 135 ? -31.825 2.706 64.313 1.00 95.00 135 VAL A C 1
ATOM 969 O O . VAL A 1 135 ? -31.129 3.074 63.371 1.00 95.00 135 VAL A O 1
ATOM 972 N N . VAL A 1 136 ? -32.412 1.505 64.329 1.00 96.31 136 VAL A N 1
ATOM 973 C CA . VAL A 1 136 ? -32.284 0.558 63.209 1.00 96.31 136 VAL A CA 1
ATOM 974 C C . VAL A 1 136 ? -32.942 1.113 61.944 1.00 96.31 136 VAL A C 1
ATOM 976 O O . VAL A 1 136 ? -32.375 0.990 60.863 1.00 96.31 136 VAL A O 1
ATOM 979 N N . ALA A 1 137 ? -34.116 1.736 62.060 1.00 96.31 137 ALA A N 1
ATOM 980 C CA . ALA A 1 137 ? -34.813 2.324 60.922 1.00 96.31 137 ALA A CA 1
ATOM 981 C C . ALA A 1 137 ? -34.001 3.459 60.273 1.00 96.31 137 ALA A C 1
ATOM 983 O O . ALA A 1 137 ? -33.887 3.489 59.048 1.00 96.31 137 ALA A O 1
ATOM 984 N N . ASP A 1 138 ? -33.383 4.333 61.071 1.00 95.44 138 ASP A N 1
ATOM 985 C CA . ASP A 1 138 ? -32.512 5.403 60.570 1.00 95.44 138 ASP A CA 1
ATOM 986 C C . ASP A 1 138 ? -31.251 4.855 59.879 1.00 95.44 138 ASP A C 1
ATOM 988 O O . ASP A 1 138 ? -30.868 5.345 58.814 1.00 95.44 138 ASP A O 1
ATOM 992 N N . GLU A 1 139 ? -30.640 3.795 60.419 1.00 97.12 139 GLU A N 1
ATOM 993 C CA . GLU A 1 139 ? -29.478 3.149 59.796 1.00 97.12 139 GLU A CA 1
ATOM 994 C C . GLU A 1 139 ? -29.851 2.499 58.452 1.00 97.12 139 GLU A C 1
ATOM 996 O O . GLU A 1 139 ? -29.184 2.719 57.440 1.00 97.12 139 GLU A O 1
ATOM 1001 N N . VAL A 1 140 ? -30.969 1.762 58.393 1.00 97.44 140 VAL A N 1
ATOM 1002 C CA . VAL A 1 140 ? -31.468 1.160 57.140 1.00 97.44 140 VAL A CA 1
ATOM 1003 C C . VAL A 1 140 ? -31.782 2.239 56.102 1.00 97.44 140 VAL A C 1
ATOM 1005 O O . VAL A 1 140 ? -31.470 2.066 54.921 1.00 97.44 140 VAL A O 1
ATOM 1008 N N . LYS A 1 141 ? -32.361 3.366 56.531 1.00 96.12 141 LYS A N 1
ATOM 1009 C CA . LYS A 1 141 ? -32.633 4.520 55.671 1.00 96.12 141 LYS A CA 1
ATOM 1010 C C . LYS A 1 141 ? -31.342 5.092 55.074 1.00 96.12 141 LYS A C 1
ATOM 1012 O O . LYS A 1 141 ? -31.253 5.272 53.861 1.00 96.12 141 LYS A O 1
ATOM 1017 N N . SER A 1 142 ? -30.324 5.301 55.908 1.00 97.00 142 SER A N 1
ATOM 1018 C CA . SER A 1 142 ? -28.999 5.771 55.484 1.00 97.00 142 SER A CA 1
ATOM 1019 C C . SER A 1 142 ? -28.357 4.828 54.457 1.00 97.00 142 SER A C 1
ATOM 1021 O O . SER A 1 142 ? -27.909 5.268 53.395 1.00 97.00 142 SER A O 1
ATOM 1023 N N . LEU A 1 143 ? -28.388 3.512 54.707 1.00 97.06 143 LEU A N 1
ATOM 1024 C CA . LEU A 1 143 ? -27.889 2.501 53.765 1.00 97.06 143 LEU A CA 1
ATOM 1025 C C . LEU A 1 143 ? -28.632 2.547 52.421 1.00 97.06 143 LEU A C 1
ATOM 1027 O O . LEU A 1 143 ? -28.007 2.426 51.361 1.00 97.06 143 LEU A O 1
ATOM 1031 N N . ALA A 1 144 ? -29.953 2.732 52.447 1.00 97.44 144 ALA A N 1
ATOM 1032 C CA . ALA A 1 144 ? -30.764 2.849 51.242 1.00 97.44 144 ALA A CA 1
ATOM 1033 C C . ALA A 1 144 ? -30.399 4.101 50.424 1.00 97.44 144 ALA A C 1
ATOM 1035 O O . ALA A 1 144 ? -30.209 4.003 49.208 1.00 97.44 144 ALA A O 1
ATOM 1036 N N . ASP A 1 145 ? -30.215 5.250 51.078 1.00 96.44 145 ASP A N 1
ATOM 1037 C CA . ASP A 1 145 ? -29.815 6.503 50.426 1.00 96.44 145 ASP A CA 1
ATOM 1038 C C . ASP A 1 145 ? -28.409 6.398 49.801 1.00 96.44 145 ASP A C 1
ATOM 1040 O O . ASP A 1 145 ? -28.211 6.764 48.636 1.00 96.44 145 ASP A O 1
ATOM 1044 N N . VAL A 1 146 ? -27.438 5.814 50.516 1.00 97.31 146 VAL A N 1
ATOM 1045 C CA . VAL A 1 146 ? -26.082 5.557 49.986 1.00 97.31 146 VAL A CA 1
ATOM 1046 C C . VAL A 1 146 ? -26.125 4.600 48.790 1.00 97.31 146 VAL A C 1
ATOM 1048 O O . VAL A 1 146 ? -25.426 4.813 47.792 1.00 97.31 146 VAL A O 1
ATOM 1051 N N . THR A 1 147 ? -26.971 3.569 48.842 1.00 97.06 147 THR A N 1
ATOM 1052 C CA . THR A 1 147 ? -27.156 2.620 47.731 1.00 97.06 147 THR A CA 1
ATOM 1053 C C . THR A 1 147 ? -27.745 3.314 46.499 1.00 97.06 147 THR A C 1
ATOM 1055 O O . THR A 1 147 ? -27.252 3.135 45.379 1.00 97.06 147 THR A O 1
ATOM 1058 N N . ALA A 1 148 ? -28.759 4.163 46.683 1.00 95.38 148 ALA A N 1
ATOM 1059 C CA . ALA A 1 148 ? -29.359 4.945 45.604 1.00 95.38 148 ALA A CA 1
ATOM 1060 C C . ALA A 1 148 ? -28.351 5.927 44.980 1.00 95.38 148 ALA A C 1
ATOM 1062 O O . ALA A 1 148 ? -28.257 6.035 43.756 1.00 95.38 148 ALA A O 1
ATOM 1063 N N . GLN A 1 149 ? -27.534 6.592 45.801 1.00 96.25 149 GLN A N 1
ATOM 1064 C CA . GLN A 1 149 ? -26.487 7.489 45.314 1.00 96.25 149 GLN A CA 1
ATOM 1065 C C . GLN A 1 149 ? -25.402 6.733 44.533 1.00 96.25 149 GLN A C 1
ATOM 1067 O O . GLN A 1 149 ? -24.949 7.196 43.484 1.00 96.25 149 GLN A O 1
ATOM 1072 N N . THR A 1 150 ? -24.988 5.565 45.022 1.00 96.88 150 THR A N 1
ATOM 1073 C CA . THR A 1 150 ? -23.936 4.751 44.396 1.00 96.88 150 THR A CA 1
ATOM 1074 C C . THR A 1 150 ? -24.389 4.202 43.047 1.00 96.88 150 THR A C 1
ATOM 1076 O O . THR A 1 150 ? -23.683 4.360 42.054 1.00 96.88 150 THR A O 1
ATOM 1079 N N . THR A 1 151 ? -25.606 3.659 42.966 1.00 96.19 151 THR A N 1
ATOM 1080 C CA . THR A 1 151 ? -26.208 3.262 41.679 1.00 96.19 151 THR A CA 1
ATOM 1081 C C . THR A 1 151 ? -26.434 4.455 40.746 1.00 96.19 151 THR A C 1
ATOM 1083 O O . THR A 1 151 ? -26.380 4.298 39.530 1.00 96.19 151 THR A O 1
ATOM 1086 N N . GLY A 1 152 ? -26.651 5.658 41.291 1.00 94.50 152 GLY A N 1
ATOM 1087 C CA . GLY A 1 152 ? -26.566 6.951 40.596 1.00 94.50 152 GLY A CA 1
ATOM 1088 C C . GLY A 1 152 ? -25.253 7.153 39.843 1.00 94.50 152 GLY A C 1
ATOM 1089 O O . GLY A 1 152 ? -25.240 7.436 38.647 1.00 94.50 152 GLY A O 1
ATOM 1090 N N . LYS A 1 153 ? -24.139 6.983 40.557 1.00 96.25 153 LYS A N 1
ATOM 1091 C CA . LYS A 1 153 ? -22.788 7.156 40.009 1.00 96.25 153 LYS A CA 1
ATOM 1092 C C . LYS A 1 153 ? -22.443 6.095 38.962 1.00 96.25 153 LYS A C 1
ATOM 1094 O O . LYS A 1 153 ? -21.849 6.449 37.951 1.00 96.25 153 LYS A O 1
ATOM 1099 N N . ILE A 1 154 ? -22.846 4.839 39.181 1.00 96.25 154 ILE A N 1
ATOM 1100 C CA . ILE A 1 154 ? -22.637 3.740 38.219 1.00 96.25 154 ILE A CA 1
ATOM 1101 C C . ILE A 1 154 ? -23.281 4.078 36.868 1.00 96.25 154 ILE A C 1
ATOM 1103 O O . ILE A 1 154 ? -22.632 3.983 35.836 1.00 96.25 154 ILE A O 1
ATOM 1107 N N . ASP A 1 155 ? -24.527 4.542 36.877 1.00 93.56 155 ASP A N 1
ATOM 1108 C CA . ASP A 1 155 ? -25.282 4.920 35.674 1.00 93.56 155 ASP A CA 1
ATOM 1109 C C . ASP A 1 155 ? -24.585 6.051 34.889 1.00 93.56 155 ASP A C 1
ATOM 1111 O O . ASP A 1 155 ? -24.394 5.966 33.677 1.00 93.56 155 ASP A O 1
ATOM 1115 N N . ALA A 1 156 ? -24.085 7.073 35.594 1.00 94.88 156 ALA A N 1
ATOM 1116 C CA . ALA A 1 156 ? -23.303 8.146 34.978 1.00 94.88 156 ALA A CA 1
ATOM 1117 C C . ALA A 1 156 ? -21.975 7.649 34.370 1.00 94.88 156 ALA A C 1
ATOM 1119 O O . ALA A 1 156 ? -21.561 8.129 33.313 1.00 94.88 156 ALA A O 1
ATOM 1120 N N . GLN A 1 157 ? -21.307 6.689 35.019 1.00 96.75 157 GLN A N 1
ATOM 1121 C CA . GLN A 1 157 ? -20.088 6.068 34.493 1.00 96.75 157 GLN A CA 1
ATOM 1122 C C . GLN A 1 157 ? -20.375 5.220 33.249 1.00 96.75 157 GLN A C 1
ATOM 1124 O O . GLN A 1 157 ? -19.635 5.315 32.273 1.00 96.75 157 GLN A O 1
ATOM 1129 N N . LEU A 1 158 ? -21.463 4.448 33.244 1.00 96.44 158 LEU A N 1
ATOM 1130 C CA . LEU A 1 158 ? -21.877 3.643 32.092 1.00 96.44 158 LEU A CA 1
ATOM 1131 C C . LEU A 1 158 ? -22.212 4.514 30.878 1.00 96.44 158 LEU A C 1
ATOM 1133 O O . LEU A 1 158 ? -21.791 4.195 29.769 1.00 96.44 158 LEU A O 1
ATOM 1137 N N . GLU A 1 159 ? -22.874 5.658 31.073 1.00 95.25 159 GLU A N 1
ATOM 1138 C CA . GLU A 1 159 ? -23.107 6.619 29.988 1.00 95.25 159 GLU A CA 1
ATOM 1139 C C . GLU A 1 159 ? -21.807 7.212 29.428 1.00 95.25 159 GLU A C 1
ATOM 1141 O O . GLU A 1 159 ? -21.689 7.409 28.216 1.00 95.25 159 GLU A O 1
ATOM 1146 N N . ALA A 1 160 ? -20.808 7.473 30.277 1.00 96.56 160 ALA A N 1
ATOM 1147 C CA . ALA A 1 160 ? -19.497 7.925 29.817 1.00 96.56 160 ALA A CA 1
ATOM 1148 C C . ALA A 1 160 ? -18.784 6.844 28.984 1.00 96.56 160 ALA A C 1
ATOM 1150 O O . ALA A 1 160 ? -18.261 7.148 27.911 1.00 96.56 160 ALA A O 1
ATOM 1151 N N . ILE A 1 161 ? -18.823 5.583 29.429 1.00 96.62 161 ILE A N 1
ATOM 1152 C CA . ILE A 1 161 ? -18.255 4.450 28.683 1.00 96.62 161 ILE A CA 1
ATOM 1153 C C . ILE A 1 161 ? -18.985 4.281 27.344 1.00 96.62 161 ILE A C 1
ATOM 1155 O O . ILE A 1 161 ? -18.337 4.167 26.308 1.00 96.62 161 ILE A O 1
ATOM 1159 N N . ARG A 1 162 ? -20.322 4.350 27.326 1.00 95.81 162 ARG A N 1
ATOM 1160 C CA . ARG A 1 162 ? -21.129 4.243 26.099 1.00 95.81 162 ARG A CA 1
ATOM 1161 C C . ARG A 1 162 ? -20.736 5.287 25.051 1.00 95.81 162 ARG A C 1
ATOM 1163 O O . ARG A 1 162 ? -20.651 4.967 23.867 1.00 95.81 162 ARG A O 1
ATOM 1170 N N . ARG A 1 163 ? -20.474 6.528 25.474 1.00 96.75 163 ARG A N 1
ATOM 1171 C CA . ARG A 1 163 ? -19.984 7.592 24.580 1.00 96.75 163 ARG A CA 1
ATOM 1172 C C . ARG A 1 163 ? -18.598 7.276 24.025 1.00 96.75 163 ARG A C 1
ATOM 1174 O O . ARG A 1 163 ? -18.411 7.376 22.818 1.00 96.75 163 ARG A O 1
ATOM 1181 N N . ALA A 1 164 ? -17.670 6.833 24.873 1.00 96.75 164 ALA A N 1
ATOM 1182 C CA . ALA A 1 164 ? -16.330 6.441 24.437 1.00 96.75 164 ALA A CA 1
ATOM 1183 C C . ALA A 1 164 ? -16.369 5.285 23.419 1.00 96.75 164 ALA A C 1
ATOM 1185 O O . ALA A 1 164 ? -15.652 5.308 22.421 1.00 96.75 164 ALA A O 1
ATOM 1186 N N . VAL A 1 165 ? -17.258 4.306 23.618 1.00 96.50 165 VAL A N 1
ATOM 1187 C CA . VAL A 1 165 ? -17.472 3.210 22.660 1.00 96.50 165 VAL A CA 1
ATOM 1188 C C . VAL A 1 165 ? -18.021 3.723 21.326 1.00 96.50 165 VAL A C 1
ATOM 1190 O O . VAL A 1 165 ? -17.555 3.296 20.271 1.00 96.50 165 VAL A O 1
ATOM 1193 N N . AL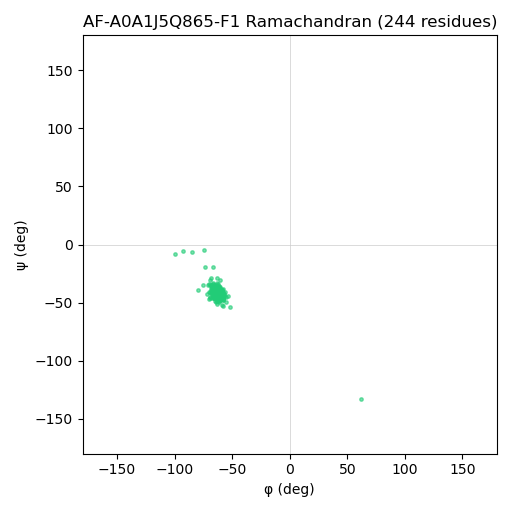A A 1 166 ? -18.956 4.676 21.340 1.00 95.19 166 ALA A N 1
ATOM 1194 C CA . ALA A 1 166 ? -19.470 5.282 20.111 1.00 95.19 166 ALA A CA 1
ATOM 1195 C C . ALA A 1 166 ? -18.382 6.046 19.327 1.00 95.19 166 ALA A C 1
ATOM 1197 O O . ALA A 1 166 ? -18.323 5.954 18.099 1.00 95.19 166 ALA A O 1
ATOM 1198 N N . GLU A 1 167 ? -17.495 6.762 20.021 1.00 97.00 167 GLU A N 1
ATOM 1199 C CA . GLU A 1 167 ? -16.344 7.447 19.413 1.00 97.00 167 GLU A CA 1
ATOM 1200 C C . GLU A 1 167 ? -15.324 6.457 18.822 1.00 97.00 167 GLU A C 1
ATOM 1202 O O . GLU A 1 167 ? -14.805 6.669 17.718 1.00 97.00 167 GLU A O 1
ATOM 1207 N N . LEU A 1 168 ? -15.074 5.341 19.515 1.00 96.56 168 LEU A N 1
ATOM 1208 C CA . LEU A 1 168 ? -14.242 4.243 19.014 1.00 96.56 168 LEU A CA 1
ATOM 1209 C C . LEU A 1 168 ? -14.847 3.606 17.758 1.00 96.56 168 LEU A C 1
ATOM 1211 O O . LEU A 1 168 ? -14.134 3.394 16.778 1.00 96.56 168 LEU A O 1
ATOM 1215 N N . ALA A 1 169 ? -16.159 3.364 17.744 1.00 95.31 169 ALA A N 1
ATOM 1216 C CA . ALA A 1 169 ? -16.855 2.812 16.586 1.00 95.31 169 ALA A CA 1
ATOM 1217 C C . ALA A 1 169 ? -16.775 3.743 15.360 1.00 95.31 169 ALA A C 1
ATOM 1219 O O . ALA A 1 169 ? -16.558 3.278 14.238 1.00 95.31 169 ALA A O 1
ATOM 1220 N N . ASP A 1 170 ? -16.894 5.062 15.551 1.00 96.31 170 ASP A N 1
ATOM 1221 C CA . ASP A 1 170 ? -16.709 6.030 14.461 1.00 96.31 170 ASP A CA 1
ATOM 1222 C C . ASP A 1 170 ? -15.261 6.050 13.945 1.00 96.31 170 ASP A C 1
ATOM 1224 O O . ASP A 1 170 ? -15.015 6.087 12.736 1.00 96.31 170 ASP A O 1
ATOM 1228 N N . SER A 1 171 ? -14.291 5.950 14.855 1.00 96.56 171 SER A N 1
ATOM 1229 C CA . SER A 1 171 ? -12.871 5.857 14.504 1.00 96.56 171 SER A CA 1
ATOM 1230 C C . SER A 1 171 ? -12.573 4.594 13.691 1.00 96.56 171 SER A C 1
ATOM 1232 O O . SER A 1 171 ? -11.930 4.683 12.644 1.00 96.56 171 SER A O 1
ATOM 1234 N N . LEU A 1 172 ? -13.117 3.436 14.085 1.00 95.94 172 LEU A N 1
ATOM 1235 C CA . LEU A 1 172 ? -13.004 2.191 13.315 1.00 95.94 172 LEU A CA 1
ATOM 1236 C C . LEU A 1 172 ? -13.649 2.302 11.930 1.00 95.94 172 LEU A C 1
ATOM 1238 O O . LEU A 1 172 ? -13.100 1.794 10.952 1.00 95.94 172 LEU A O 1
ATOM 1242 N N . ARG A 1 173 ? -14.783 3.003 11.803 1.00 93.75 173 ARG A N 1
ATOM 1243 C CA . ARG A 1 173 ? -15.409 3.250 10.494 1.00 93.75 173 ARG A CA 1
ATOM 1244 C C . ARG A 1 173 ? -14.475 4.037 9.565 1.00 93.75 173 ARG A C 1
ATOM 1246 O O . ARG A 1 173 ? -14.327 3.667 8.400 1.00 93.75 173 ARG A O 1
ATOM 1253 N N . LYS A 1 174 ? -13.810 5.081 10.071 1.00 95.50 174 LYS A N 1
ATOM 1254 C CA . LYS A 1 174 ? -12.825 5.872 9.303 1.00 95.50 174 LYS A CA 1
ATOM 1255 C C . LYS A 1 174 ? -11.591 5.055 8.921 1.00 95.50 174 LYS A C 1
ATOM 1257 O O . LYS A 1 174 ? -11.078 5.197 7.808 1.00 95.50 174 LYS A O 1
ATOM 1262 N N . VAL A 1 175 ? -11.138 4.179 9.818 1.00 94.12 175 VAL A N 1
ATOM 1263 C CA . VAL A 1 175 ? -10.048 3.234 9.545 1.00 94.12 175 VAL A CA 1
ATOM 1264 C C . VAL A 1 175 ? -10.437 2.294 8.401 1.00 94.12 175 VAL A C 1
ATOM 1266 O O . VAL A 1 175 ? -9.706 2.212 7.417 1.00 94.12 175 VAL A O 1
ATOM 1269 N N . ASN A 1 176 ? -11.624 1.682 8.450 1.00 91.88 176 ASN A N 1
ATOM 1270 C CA . ASN A 1 176 ? -12.127 0.820 7.373 1.00 91.88 176 ASN A CA 1
ATOM 1271 C C . ASN A 1 176 ? -12.195 1.538 6.015 1.00 91.88 176 ASN A C 1
ATOM 1273 O O . ASN A 1 176 ? -11.786 0.980 4.998 1.00 91.88 176 ASN A O 1
ATOM 1277 N N . GLN A 1 177 ? -12.666 2.788 5.983 1.00 93.19 177 GLN A N 1
ATOM 1278 C CA . GLN A 1 177 ? -12.715 3.575 4.747 1.00 93.19 177 GLN A CA 1
ATOM 1279 C C . GLN A 1 177 ? -11.313 3.861 4.182 1.00 93.19 177 GLN A C 1
ATOM 1281 O O . GLN A 1 177 ? -11.089 3.759 2.971 1.00 93.19 177 GLN A O 1
ATOM 1286 N N . SER A 1 178 ? -10.356 4.183 5.055 1.00 93.00 178 SER A N 1
ATOM 1287 C CA . SER A 1 178 ? -8.954 4.363 4.666 1.00 93.00 178 SER A CA 1
ATOM 1288 C C . SER A 1 178 ? -8.375 3.076 4.073 1.00 93.00 178 SER A C 1
ATOM 1290 O O . SER A 1 178 ? -7.755 3.116 3.012 1.00 93.00 178 SER A O 1
ATOM 1292 N N . TYR A 1 179 ? -8.645 1.919 4.684 1.00 90.38 179 TYR A N 1
ATOM 1293 C CA . TYR A 1 179 ? -8.172 0.629 4.174 1.00 90.38 179 TYR A CA 1
ATOM 1294 C C . TYR A 1 179 ? -8.815 0.218 2.852 1.00 90.38 179 TYR A C 1
ATOM 1296 O O . TYR A 1 179 ? -8.120 -0.309 1.988 1.00 90.38 179 TYR A O 1
ATOM 1304 N N . ALA A 1 180 ? -10.096 0.519 2.632 1.00 90.38 180 ALA A N 1
ATOM 1305 C CA . ALA A 1 180 ? -10.722 0.312 1.326 1.00 90.38 180 ALA A CA 1
ATOM 1306 C C . ALA A 1 180 ? -10.005 1.112 0.219 1.00 90.38 180 ALA A C 1
ATOM 1308 O O . ALA A 1 180 ? -9.774 0.607 -0.879 1.00 90.38 180 ALA A O 1
ATOM 1309 N N . THR A 1 181 ? -9.580 2.338 0.537 1.00 95.00 181 THR A N 1
ATOM 1310 C CA . THR A 1 181 ? -8.823 3.200 -0.385 1.00 95.00 181 THR A CA 1
ATOM 1311 C C . THR A 1 181 ? -7.415 2.650 -0.639 1.00 95.00 181 THR A C 1
ATOM 1313 O O . THR A 1 181 ? -6.941 2.636 -1.778 1.00 95.00 181 THR A O 1
ATOM 1316 N N . ILE A 1 182 ? -6.751 2.141 0.404 1.00 94.25 182 ILE A N 1
ATOM 1317 C CA . ILE A 1 182 ? -5.452 1.461 0.287 1.00 94.25 182 ILE A CA 1
ATOM 1318 C C . ILE A 1 182 ? -5.573 0.222 -0.606 1.00 94.25 182 ILE A C 1
ATOM 1320 O O . ILE A 1 182 ? -4.772 0.062 -1.523 1.00 94.25 182 ILE A O 1
ATOM 1324 N N . ALA A 1 183 ? -6.596 -0.612 -0.411 1.00 92.31 183 ALA A N 1
ATOM 1325 C CA . ALA A 1 183 ? -6.826 -1.804 -1.225 1.00 92.31 183 ALA A CA 1
ATOM 1326 C C . ALA A 1 183 ? -7.012 -1.464 -2.715 1.00 92.31 183 ALA A C 1
ATOM 1328 O O . ALA A 1 183 ? -6.401 -2.098 -3.575 1.00 92.31 183 ALA A O 1
ATOM 1329 N N . GLN A 1 184 ? -7.782 -0.417 -3.031 1.00 95.31 184 GLN A N 1
ATOM 1330 C CA . GLN A 1 184 ? -7.933 0.071 -4.406 1.00 95.31 184 GLN A CA 1
ATOM 1331 C C . GLN A 1 184 ? -6.608 0.584 -4.997 1.00 95.31 184 GLN A C 1
ATOM 1333 O O . GLN A 1 184 ? -6.310 0.370 -6.176 1.00 95.31 184 GLN A O 1
ATOM 1338 N N . THR A 1 185 ? -5.797 1.249 -4.176 1.00 96.62 185 THR A N 1
ATOM 1339 C CA . THR A 1 185 ? -4.481 1.749 -4.587 1.00 96.62 185 THR A CA 1
ATOM 1340 C C . THR A 1 185 ? -3.533 0.591 -4.893 1.00 96.62 185 THR A C 1
ATOM 1342 O O . THR A 1 185 ? -2.873 0.609 -5.927 1.00 96.62 185 THR A O 1
ATOM 1345 N N . ILE A 1 186 ? -3.517 -0.447 -4.051 1.00 97.00 186 ILE A N 1
ATOM 1346 C CA . ILE A 1 186 ? -2.730 -1.670 -4.263 1.00 97.00 186 ILE A CA 1
ATOM 1347 C C . ILE A 1 186 ? -3.088 -2.320 -5.603 1.00 97.00 186 ILE A C 1
ATOM 1349 O O . ILE A 1 186 ? -2.186 -2.668 -6.356 1.00 97.00 186 ILE A O 1
ATOM 1353 N N . GLU A 1 187 ? -4.374 -2.426 -5.944 1.00 96.06 187 GLU A N 1
ATOM 1354 C CA . GLU A 1 187 ? -4.815 -3.011 -7.221 1.00 96.06 187 GLU A CA 1
ATOM 1355 C C . GLU A 1 187 ? -4.369 -2.173 -8.437 1.00 96.06 187 GLU A C 1
ATOM 1357 O O . GLU A 1 187 ? -3.907 -2.701 -9.453 1.00 96.06 187 GLU A O 1
ATOM 1362 N N . THR A 1 188 ? -4.427 -0.844 -8.313 1.00 97.94 188 THR A N 1
ATOM 1363 C CA . THR A 1 188 ? -3.943 0.077 -9.356 1.00 97.94 188 THR A CA 1
ATOM 1364 C C . THR A 1 188 ? -2.427 -0.049 -9.552 1.00 97.94 188 THR A C 1
ATOM 1366 O O . THR A 1 188 ? -1.934 -0.089 -10.684 1.00 97.94 188 THR A O 1
ATOM 1369 N N . VAL A 1 189 ? -1.674 -0.154 -8.452 1.00 97.25 189 VAL A N 1
ATOM 1370 C CA . VAL A 1 189 ? -0.220 -0.365 -8.486 1.00 97.25 189 VAL A CA 1
ATOM 1371 C C . VAL A 1 189 ? 0.109 -1.740 -9.065 1.00 97.25 189 VAL A C 1
ATOM 1373 O O . VAL A 1 189 ? 0.999 -1.830 -9.905 1.00 97.25 189 VAL A O 1
ATOM 1376 N N . ALA A 1 190 ? -0.631 -2.789 -8.698 1.00 96.94 190 ALA A N 1
ATOM 1377 C CA . ALA A 1 190 ? -0.457 -4.140 -9.233 1.00 96.94 190 ALA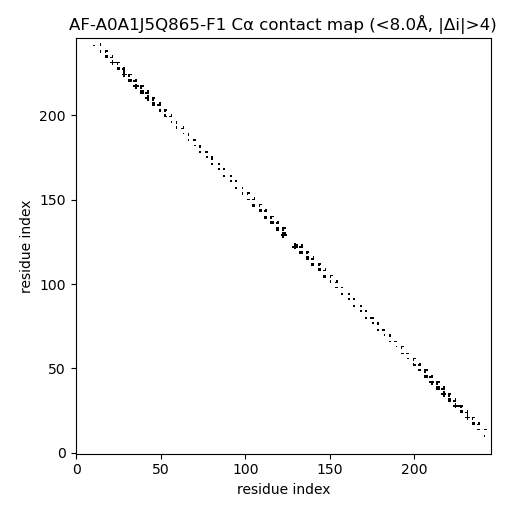 A CA 1
ATOM 1378 C C . ALA A 1 190 ? -0.559 -4.154 -10.764 1.00 96.94 190 ALA A C 1
ATOM 1380 O O . ALA A 1 190 ? 0.341 -4.642 -11.450 1.00 96.94 190 ALA A O 1
ATOM 1381 N N . THR A 1 191 ? -1.614 -3.528 -11.293 1.00 97.56 191 THR A N 1
ATOM 1382 C CA . THR A 1 191 ? -1.831 -3.381 -12.738 1.00 97.56 191 THR A CA 1
ATOM 1383 C C . THR A 1 191 ? -0.676 -2.626 -13.400 1.00 97.56 191 THR A C 1
ATOM 1385 O O . THR A 1 191 ? -0.150 -3.061 -14.424 1.00 97.56 191 THR A O 1
ATOM 1388 N N . SER A 1 192 ? -0.227 -1.525 -12.791 1.00 97.69 192 SER A N 1
ATOM 1389 C CA . SER A 1 192 ? 0.878 -0.712 -13.318 1.00 97.69 192 SER A CA 1
ATOM 1390 C C . SER A 1 192 ? 2.202 -1.483 -13.353 1.00 97.69 192 SER A C 1
ATOM 1392 O O . SER A 1 192 ? 2.924 -1.433 -14.347 1.00 97.69 192 SER A O 1
ATOM 1394 N N . VAL A 1 193 ? 2.510 -2.238 -12.295 1.00 97.12 193 VAL A N 1
ATOM 1395 C CA . VAL A 1 193 ? 3.708 -3.089 -12.211 1.00 97.12 193 VAL A CA 1
ATOM 1396 C C . VAL A 1 193 ? 3.659 -4.208 -13.255 1.00 97.12 193 VAL A C 1
ATOM 1398 O O . VAL A 1 193 ? 4.682 -4.553 -13.851 1.00 97.12 193 VAL A O 1
ATOM 1401 N N . GLN A 1 194 ? 2.481 -4.780 -13.514 1.00 94.75 194 GLN A N 1
ATOM 1402 C CA . GLN A 1 194 ? 2.319 -5.770 -14.574 1.00 94.75 194 GLN A CA 1
ATOM 1403 C C . GLN A 1 194 ? 2.606 -5.169 -15.958 1.00 94.75 194 GLN A C 1
ATOM 1405 O O . GLN A 1 194 ? 3.450 -5.705 -16.677 1.00 94.75 194 GLN A O 1
ATOM 1410 N N . GLN A 1 195 ? 1.984 -4.032 -16.283 1.00 96.31 195 GLN A N 1
ATOM 1411 C CA . GLN A 1 195 ? 2.166 -3.333 -17.562 1.00 96.31 195 GLN A CA 1
ATOM 1412 C C . GLN A 1 195 ? 3.614 -2.879 -17.793 1.00 96.31 1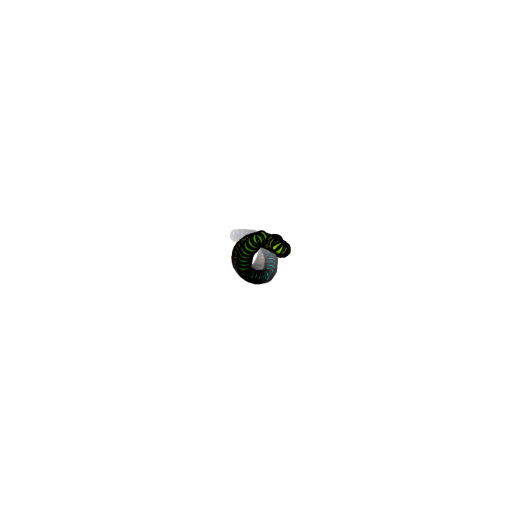95 GLN A C 1
ATOM 1414 O O . GLN A 1 195 ? 4.139 -3.000 -18.903 1.00 96.31 195 GLN A O 1
ATOM 1419 N N . GLN A 1 196 ? 4.289 -2.379 -16.754 1.00 95.81 196 GLN A N 1
ATOM 1420 C CA . GLN A 1 196 ? 5.706 -2.019 -16.843 1.00 95.81 196 GLN A CA 1
ATOM 1421 C C . GLN A 1 196 ? 6.583 -3.246 -17.101 1.00 95.81 196 GLN A C 1
ATOM 1423 O O . GLN A 1 196 ? 7.462 -3.189 -17.957 1.00 95.81 196 GLN A O 1
ATOM 1428 N N . GLY A 1 197 ? 6.309 -4.372 -16.435 1.00 94.06 197 GLY A N 1
ATOM 1429 C CA . GLY A 1 197 ? 7.019 -5.627 -16.690 1.00 94.06 197 GLY A CA 1
ATOM 1430 C C . GLY A 1 197 ? 6.898 -6.100 -18.144 1.00 94.06 197 GLY A C 1
ATOM 1431 O O . GLY A 1 197 ? 7.896 -6.485 -18.749 1.00 94.06 197 GLY A O 1
ATOM 1432 N N . GLU A 1 198 ? 5.702 -6.020 -18.729 1.00 94.38 198 GLU A N 1
ATOM 1433 C CA . GLU A 1 198 ? 5.474 -6.338 -20.148 1.00 94.38 198 GLU A CA 1
ATOM 1434 C C . GLU A 1 198 ? 6.219 -5.366 -21.078 1.00 94.38 198 GLU A C 1
ATOM 1436 O O . GLU A 1 198 ? 6.863 -5.789 -22.040 1.00 94.38 198 GLU A O 1
ATOM 1441 N N . SER A 1 199 ? 6.202 -4.070 -20.750 1.00 95.69 199 SER A N 1
ATOM 1442 C CA . SER A 1 199 ? 6.899 -3.029 -21.515 1.00 95.69 199 SER A CA 1
ATOM 1443 C C . SER A 1 199 ? 8.415 -3.235 -21.521 1.00 95.69 199 SER A C 1
ATOM 1445 O O . SER A 1 199 ? 9.039 -3.131 -22.575 1.00 95.69 199 SER A O 1
ATOM 1447 N N . PHE A 1 200 ? 9.016 -3.582 -20.379 1.00 93.44 200 PHE A N 1
ATOM 1448 C CA . PHE A 1 200 ? 10.446 -3.893 -20.307 1.00 93.44 200 PHE A CA 1
ATOM 1449 C C . PHE A 1 200 ? 10.799 -5.152 -21.099 1.00 93.44 200 PHE A C 1
ATOM 1451 O O . PHE A 1 200 ? 11.804 -5.157 -21.808 1.00 93.44 200 PHE A O 1
ATOM 1458 N N . GLY A 1 201 ? 9.952 -6.185 -21.055 1.00 92.38 201 GLY A N 1
ATOM 1459 C CA . GLY A 1 201 ? 10.117 -7.372 -21.898 1.00 92.38 201 GLY A CA 1
ATOM 1460 C C . GLY A 1 201 ? 10.140 -7.029 -23.392 1.00 92.38 201 GLY A C 1
ATOM 1461 O O . GLY A 1 201 ? 11.026 -7.480 -24.116 1.00 92.38 201 GLY A O 1
ATOM 1462 N N . ALA A 1 202 ? 9.223 -6.168 -23.845 1.00 95.19 202 ALA A N 1
ATOM 1463 C CA . ALA A 1 202 ? 9.206 -5.686 -25.225 1.00 95.19 202 ALA A CA 1
ATOM 1464 C C . ALA A 1 202 ? 10.451 -4.849 -25.572 1.00 95.19 202 ALA A C 1
ATOM 1466 O O . ALA A 1 202 ? 11.033 -5.033 -26.638 1.00 95.19 202 ALA A O 1
ATOM 1467 N N . MET A 1 203 ? 10.906 -3.973 -24.668 1.00 95.06 203 MET A N 1
ATOM 1468 C CA . MET A 1 203 ? 12.124 -3.173 -24.865 1.00 95.06 203 MET A CA 1
ATOM 1469 C C . MET A 1 203 ? 13.385 -4.031 -24.989 1.00 95.06 203 MET A C 1
ATOM 1471 O O . MET A 1 203 ? 14.239 -3.720 -25.814 1.00 95.06 203 MET A O 1
ATOM 1475 N N . ILE A 1 204 ? 13.497 -5.125 -24.227 1.00 95.06 204 ILE A N 1
ATOM 1476 C CA . ILE A 1 204 ? 14.585 -6.102 -24.398 1.00 95.06 204 ILE A CA 1
ATOM 1477 C C . ILE A 1 204 ? 14.531 -6.715 -25.804 1.00 95.06 204 ILE A C 1
ATOM 1479 O O . ILE A 1 204 ? 15.568 -6.849 -26.452 1.00 95.06 204 ILE A O 1
ATOM 1483 N N . GLY A 1 205 ? 13.332 -7.040 -26.299 1.00 93.88 205 GLY A N 1
ATOM 1484 C CA . GLY A 1 205 ? 13.124 -7.507 -27.672 1.00 93.88 205 GLY A CA 1
ATOM 1485 C C . GLY A 1 205 ? 13.627 -6.506 -28.716 1.00 93.88 205 GLY A C 1
ATOM 1486 O O . GLY A 1 205 ? 14.472 -6.859 -29.535 1.00 93.88 205 GLY A O 1
ATOM 1487 N N . TYR A 1 206 ? 13.182 -5.249 -28.632 1.00 95.31 206 TYR A N 1
ATOM 1488 C CA . TYR A 1 206 ? 13.621 -4.186 -29.545 1.00 95.31 206 TYR A CA 1
ATOM 1489 C C . TYR A 1 206 ? 15.123 -3.910 -29.468 1.00 95.31 206 TYR A C 1
ATOM 1491 O O . TYR A 1 206 ? 15.750 -3.639 -30.488 1.00 95.31 206 TYR A O 1
ATOM 1499 N N . ALA A 1 207 ? 15.719 -3.985 -28.277 1.00 96.06 207 ALA A N 1
ATOM 1500 C CA . ALA A 1 207 ? 17.158 -3.828 -28.127 1.00 96.06 207 ALA A CA 1
ATOM 1501 C C . ALA A 1 207 ? 17.914 -4.967 -28.831 1.00 96.06 207 ALA A C 1
ATOM 1503 O O . ALA A 1 207 ? 18.871 -4.715 -29.553 1.00 96.06 207 ALA A O 1
ATOM 1504 N N . ASN A 1 208 ? 17.467 -6.216 -28.698 1.00 93.81 208 ASN A N 1
ATOM 1505 C CA . ASN A 1 208 ? 18.106 -7.328 -29.405 1.00 93.81 208 ASN A CA 1
ATOM 1506 C C . ASN A 1 208 ? 17.991 -7.184 -30.931 1.00 93.81 208 ASN A C 1
ATOM 1508 O O . ASN A 1 208 ? 18.980 -7.382 -31.631 1.00 93.81 208 ASN A O 1
ATOM 1512 N N . GLU A 1 209 ? 16.824 -6.779 -31.437 1.00 96.31 209 GLU A N 1
ATOM 1513 C CA . GLU A 1 209 ? 16.612 -6.526 -32.869 1.00 96.31 209 GLU A CA 1
ATOM 1514 C C . GLU A 1 209 ? 17.487 -5.371 -33.388 1.00 96.31 209 GLU A C 1
ATOM 1516 O O . GLU A 1 209 ? 18.123 -5.482 -34.434 1.00 96.31 209 GLU A O 1
ATOM 1521 N N . ALA A 1 210 ? 17.590 -4.275 -32.631 1.00 96.50 210 ALA A N 1
ATOM 1522 C CA . ALA A 1 210 ? 18.445 -3.147 -32.990 1.00 96.50 210 ALA A CA 1
ATOM 1523 C C . ALA A 1 210 ? 19.940 -3.511 -32.973 1.00 96.50 210 ALA A C 1
ATOM 1525 O O . ALA A 1 210 ? 20.698 -3.017 -33.808 1.00 96.50 210 ALA A O 1
ATOM 1526 N N . ALA A 1 211 ? 20.371 -4.371 -32.044 1.00 96.31 211 ALA A N 1
ATOM 1527 C CA . ALA A 1 211 ? 21.746 -4.859 -31.997 1.00 96.31 211 ALA A CA 1
ATOM 1528 C C . ALA A 1 211 ? 22.075 -5.729 -33.221 1.00 96.31 211 ALA A C 1
ATOM 1530 O O . ALA A 1 211 ? 23.098 -5.495 -33.858 1.00 96.31 211 ALA A O 1
ATOM 1531 N N . ASP A 1 212 ? 21.191 -6.663 -33.580 1.00 96.00 212 ASP A N 1
ATOM 1532 C CA . ASP A 1 212 ? 21.338 -7.529 -34.760 1.00 96.00 212 ASP A CA 1
ATOM 1533 C C . ASP A 1 212 ? 21.367 -6.718 -36.071 1.00 96.00 212 ASP A C 1
ATOM 1535 O O . ASP A 1 212 ? 22.231 -6.908 -36.935 1.00 96.00 212 ASP A O 1
ATOM 1539 N N . GLY A 1 213 ? 20.483 -5.721 -36.187 1.00 96.56 213 GLY A N 1
ATOM 1540 C CA . GLY A 1 213 ? 20.460 -4.804 -37.326 1.00 96.56 213 GLY A CA 1
ATOM 1541 C C . GLY A 1 213 ? 21.733 -3.958 -37.445 1.00 96.56 213 GLY A C 1
ATOM 1542 O O . GLY A 1 213 ? 22.260 -3.785 -38.546 1.00 96.56 213 GLY A O 1
ATOM 1543 N N . ALA A 1 214 ? 22.260 -3.452 -36.326 1.00 96.25 214 ALA A N 1
ATOM 1544 C CA . ALA A 1 214 ? 23.503 -2.681 -36.311 1.00 96.25 214 ALA A CA 1
ATOM 1545 C C . ALA A 1 214 ? 24.739 -3.548 -36.615 1.00 96.25 214 ALA A C 1
ATOM 1547 O O . ALA A 1 214 ? 25.648 -3.084 -37.303 1.00 96.25 214 ALA A O 1
ATOM 1548 N N . GLU A 1 215 ? 24.758 -4.807 -36.173 1.00 96.19 215 GLU A N 1
ATOM 1549 C CA . GLU A 1 215 ? 25.807 -5.780 -36.505 1.00 96.19 215 GLU A CA 1
ATOM 1550 C C . GLU A 1 215 ? 25.811 -6.087 -38.011 1.00 96.19 215 GLU A C 1
ATOM 1552 O O . GLU A 1 215 ? 26.827 -5.900 -38.683 1.00 96.19 215 GLU A O 1
ATOM 1557 N N . THR A 1 216 ? 24.640 -6.395 -38.578 1.00 96.94 216 THR A N 1
ATOM 1558 C CA . THR A 1 216 ? 24.462 -6.615 -40.026 1.00 96.94 216 THR A CA 1
ATOM 1559 C C . THR A 1 216 ? 24.868 -5.390 -40.857 1.00 96.94 216 THR A C 1
ATOM 1561 O O . THR A 1 216 ? 25.463 -5.509 -41.939 1.00 96.94 216 THR A O 1
ATOM 1564 N N . MET A 1 217 ? 24.554 -4.187 -40.368 1.00 96.12 217 MET A N 1
ATOM 1565 C CA . MET A 1 217 ? 24.948 -2.933 -41.006 1.00 96.12 217 MET A CA 1
ATOM 1566 C C . MET A 1 217 ? 26.467 -2.750 -40.979 1.00 96.12 217 MET A C 1
ATOM 1568 O O . MET A 1 217 ? 27.051 -2.467 -42.025 1.00 96.12 217 MET A O 1
ATOM 1572 N N . GLY A 1 218 ? 27.112 -2.990 -39.834 1.00 95.62 218 GLY A N 1
ATOM 1573 C CA . GLY A 1 218 ? 28.568 -2.951 -39.701 1.00 95.62 218 GLY A CA 1
ATOM 1574 C C . GLY A 1 218 ? 29.271 -3.904 -40.670 1.00 95.62 218 GLY A C 1
ATOM 1575 O O . GLY A 1 218 ? 30.190 -3.495 -41.379 1.00 95.62 218 GLY A O 1
ATOM 1576 N N . GLU A 1 219 ? 28.791 -5.144 -40.794 1.00 95.38 219 GLU A N 1
ATOM 1577 C CA . GLU A 1 219 ? 29.326 -6.119 -41.757 1.00 95.38 219 GLU A CA 1
ATOM 1578 C C . GLU A 1 219 ? 29.146 -5.678 -43.217 1.00 95.38 219 GLU A C 1
ATOM 1580 O O . GLU A 1 219 ? 30.021 -5.877 -44.065 1.00 95.38 219 GLU A O 1
ATOM 1585 N N . THR A 1 220 ? 27.995 -5.090 -43.543 1.00 96.94 220 THR A N 1
ATOM 1586 C CA . THR A 1 220 ? 27.689 -4.632 -44.904 1.00 96.94 220 THR A CA 1
ATOM 1587 C C . THR A 1 220 ? 28.527 -3.416 -45.285 1.00 96.94 220 THR A C 1
ATOM 1589 O O . THR A 1 220 ? 29.061 -3.374 -46.395 1.00 96.94 220 THR A O 1
ATOM 1592 N N . LEU A 1 221 ? 28.711 -2.475 -44.358 1.00 96.69 221 LEU A N 1
ATOM 1593 C CA . LEU A 1 221 ? 29.593 -1.322 -44.525 1.00 96.69 221 LEU A CA 1
ATOM 1594 C C . LEU A 1 221 ? 31.055 -1.766 -44.647 1.00 96.69 221 LEU A C 1
ATOM 1596 O O . LEU A 1 221 ? 31.732 -1.360 -45.585 1.00 96.69 221 LEU A O 1
ATOM 1600 N N . GLY A 1 222 ? 31.521 -2.689 -43.800 1.00 94.56 222 GLY A N 1
ATOM 1601 C CA . GLY A 1 222 ? 32.874 -3.243 -43.903 1.00 94.56 222 GLY A CA 1
ATOM 1602 C C . GLY A 1 222 ? 33.155 -3.883 -45.269 1.00 94.56 222 GLY A C 1
ATOM 1603 O O . GLY A 1 222 ? 34.203 -3.643 -45.873 1.00 94.56 222 GLY A O 1
ATOM 1604 N N . ARG A 1 223 ? 32.194 -4.641 -45.817 1.00 96.06 223 ARG A N 1
ATOM 1605 C CA . ARG A 1 223 ? 32.297 -5.193 -47.181 1.00 96.06 223 ARG A CA 1
ATOM 1606 C C . ARG A 1 223 ? 32.291 -4.110 -48.262 1.00 96.06 223 ARG A C 1
ATOM 1608 O O . ARG A 1 223 ? 33.048 -4.224 -49.225 1.00 96.06 223 ARG A O 1
ATOM 1615 N N . ALA A 1 224 ? 31.457 -3.080 -48.124 1.00 96.44 224 ALA A N 1
ATOM 1616 C CA . ALA A 1 224 ? 31.385 -1.975 -49.078 1.00 96.44 224 ALA A CA 1
ATOM 1617 C C . ALA A 1 224 ? 32.684 -1.151 -49.105 1.00 96.44 224 ALA A C 1
ATOM 1619 O O . ALA A 1 224 ? 33.208 -0.905 -50.191 1.00 96.44 224 ALA A O 1
ATOM 1620 N N . ALA A 1 225 ? 33.251 -0.835 -47.936 1.00 96.12 225 ALA A N 1
ATOM 1621 C CA . ALA A 1 225 ? 34.534 -0.146 -47.813 1.00 96.12 225 ALA A CA 1
ATOM 1622 C C . ALA A 1 225 ? 35.654 -0.937 -48.505 1.00 96.12 225 ALA A C 1
ATOM 1624 O O . ALA A 1 225 ? 36.372 -0.397 -49.344 1.00 96.12 225 ALA A O 1
ATOM 1625 N N . ALA A 1 226 ? 35.740 -2.249 -48.253 1.00 94.94 226 ALA A N 1
ATOM 1626 C CA . ALA A 1 226 ? 36.722 -3.115 -48.908 1.00 94.94 226 ALA A CA 1
ATOM 1627 C C . ALA A 1 226 ? 36.563 -3.144 -50.442 1.00 94.94 226 ALA A C 1
ATOM 1629 O O . ALA A 1 226 ? 37.556 -3.135 -51.173 1.00 94.94 226 ALA A O 1
ATOM 1630 N N . MET A 1 227 ? 35.323 -3.156 -50.945 1.00 96.25 227 MET A N 1
ATOM 1631 C CA . MET A 1 227 ? 35.046 -3.122 -52.384 1.00 96.25 227 MET A CA 1
ATOM 1632 C C . MET A 1 227 ? 35.447 -1.782 -53.018 1.00 96.25 227 MET A C 1
ATOM 1634 O O . MET A 1 227 ? 35.995 -1.766 -54.119 1.00 96.25 227 MET A O 1
ATOM 1638 N N . GLN A 1 228 ? 35.214 -0.669 -52.321 1.00 95.50 228 GLN A N 1
ATOM 1639 C CA . GLN A 1 228 ? 35.600 0.674 -52.758 1.00 95.50 228 GLN A CA 1
ATOM 1640 C C . GLN A 1 228 ? 37.125 0.855 -52.768 1.00 95.50 228 GLN A C 1
ATOM 1642 O O . GLN A 1 228 ? 37.663 1.370 -53.747 1.00 95.50 228 GLN A O 1
ATOM 1647 N N . THR A 1 229 ? 37.840 0.351 -51.755 1.00 95.38 229 THR A N 1
ATOM 1648 C CA . THR A 1 229 ? 39.313 0.314 -51.758 1.00 95.38 229 THR A CA 1
ATOM 1649 C C . THR A 1 229 ? 39.843 -0.501 -52.939 1.00 95.38 229 THR A C 1
ATOM 1651 O O . THR A 1 229 ? 40.716 -0.040 -53.670 1.00 95.38 229 THR A O 1
ATOM 1654 N N . ALA A 1 230 ? 39.272 -1.683 -53.191 1.00 95.81 230 ALA A N 1
ATOM 1655 C CA . ALA A 1 230 ? 39.670 -2.508 -54.329 1.00 95.81 230 ALA A CA 1
ATOM 1656 C C . ALA A 1 230 ? 39.422 -1.808 -55.680 1.00 95.81 230 ALA A C 1
ATOM 1658 O O . ALA A 1 230 ? 40.246 -1.926 -56.589 1.00 95.81 230 ALA A O 1
ATOM 1659 N N . LEU A 1 231 ? 38.318 -1.062 -55.811 1.00 95.62 231 LEU A N 1
ATOM 1660 C CA . LEU A 1 231 ? 38.016 -0.257 -56.996 1.00 95.62 231 LEU A CA 1
ATOM 1661 C C . LEU A 1 231 ? 39.031 0.881 -57.182 1.00 95.62 231 LEU A C 1
ATOM 1663 O O . LEU A 1 231 ? 39.535 1.065 -58.290 1.00 95.62 231 LEU A O 1
ATOM 1667 N N . ALA A 1 232 ? 39.369 1.606 -56.111 1.00 94.94 232 ALA A N 1
ATOM 1668 C CA . ALA A 1 232 ? 40.383 2.659 -56.144 1.00 94.94 232 ALA A CA 1
ATOM 1669 C C . ALA A 1 232 ? 41.748 2.115 -56.609 1.00 94.94 232 ALA A C 1
ATOM 1671 O O . ALA A 1 232 ? 42.389 2.694 -57.493 1.00 94.94 232 ALA A O 1
ATOM 1672 N N . ASP A 1 233 ? 42.150 0.949 -56.097 1.00 94.62 233 ASP A N 1
ATOM 1673 C CA . ASP A 1 233 ? 43.382 0.264 -56.502 1.00 94.62 233 ASP A CA 1
ATOM 1674 C C . ASP A 1 233 ? 43.347 -0.206 -57.964 1.00 94.62 233 ASP A C 1
ATOM 1676 O O . ASP A 1 233 ? 44.371 -0.199 -58.652 1.00 94.62 233 ASP A O 1
ATOM 1680 N N . GLN A 1 234 ? 42.193 -0.669 -58.453 1.00 95.31 234 GLN A N 1
ATOM 1681 C CA . GLN A 1 234 ? 42.025 -1.081 -59.849 1.00 95.31 234 GLN A CA 1
ATOM 1682 C C . GLN A 1 234 ? 42.114 0.108 -60.808 1.00 95.31 234 GLN A C 1
ATOM 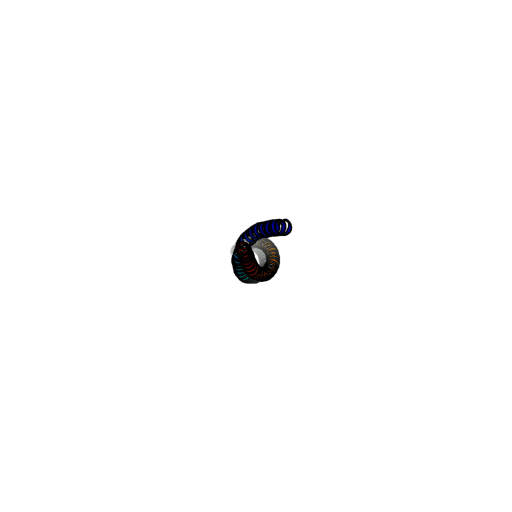1684 O O . GLN A 1 234 ? 42.787 0.006 -61.832 1.00 95.31 234 GLN A O 1
ATOM 1689 N N . LEU A 1 235 ? 41.479 1.232 -60.471 1.00 94.19 235 LEU A N 1
ATOM 1690 C CA . LEU A 1 235 ? 41.529 2.463 -61.262 1.00 94.19 235 LEU A CA 1
ATOM 1691 C C . LEU A 1 235 ? 42.940 3.060 -61.290 1.00 94.19 235 LEU A C 1
ATOM 1693 O O . LEU A 1 235 ? 43.408 3.473 -62.349 1.00 94.19 235 LEU A O 1
ATOM 1697 N N . THR A 1 236 ? 43.654 3.024 -60.163 1.00 92.25 236 THR A N 1
ATOM 1698 C CA . THR A 1 236 ? 45.056 3.463 -60.093 1.00 92.25 236 THR A CA 1
ATOM 1699 C C . THR A 1 236 ? 45.945 2.602 -60.995 1.00 92.25 236 THR A C 1
ATOM 1701 O O . THR A 1 236 ? 46.676 3.129 -61.832 1.00 92.25 236 THR A O 1
ATOM 1704 N N . ARG A 1 237 ? 45.806 1.270 -60.924 1.00 92.44 237 ARG A N 1
ATOM 1705 C CA . ARG A 1 237 ? 46.524 0.339 -61.814 1.00 92.44 237 ARG A CA 1
ATOM 1706 C C . ARG A 1 237 ? 46.163 0.517 -63.291 1.00 92.44 237 ARG A C 1
ATOM 1708 O O . ARG A 1 237 ? 47.020 0.338 -64.153 1.00 92.44 237 ARG A O 1
ATOM 1715 N N . LEU A 1 238 ? 44.913 0.863 -63.603 1.00 90.75 238 LEU A N 1
ATOM 1716 C CA . LEU A 1 238 ? 44.489 1.174 -64.970 1.00 90.75 238 LEU A CA 1
ATOM 1717 C C . LEU A 1 238 ? 45.216 2.416 -65.505 1.00 90.75 238 LEU A C 1
ATOM 1719 O O . LEU A 1 238 ? 45.689 2.388 -66.640 1.00 90.75 238 LEU A O 1
ATOM 1723 N N . CYS A 1 239 ? 45.357 3.463 -64.684 1.00 88.88 239 CYS A N 1
ATOM 1724 C CA . CYS A 1 239 ? 46.109 4.669 -65.043 1.00 88.88 239 CYS A CA 1
ATOM 1725 C C . CYS A 1 239 ? 47.575 4.344 -65.351 1.00 88.88 239 CYS A C 1
ATOM 1727 O O . CYS A 1 239 ? 48.097 4.769 -66.380 1.00 88.88 239 CYS A O 1
ATOM 1729 N N . GLU A 1 240 ? 48.221 3.540 -64.501 1.00 87.69 240 GLU A N 1
ATOM 1730 C CA . GLU A 1 240 ? 49.605 3.089 -64.705 1.00 87.69 240 GLU A CA 1
ATOM 1731 C C . GLU A 1 240 ? 49.758 2.277 -66.001 1.00 87.69 240 GLU A C 1
ATOM 1733 O O . GLU A 1 240 ? 50.696 2.483 -66.771 1.00 87.69 240 GLU A O 1
ATOM 1738 N N . ALA A 1 241 ? 48.810 1.378 -66.282 1.00 86.88 241 ALA A N 1
ATOM 1739 C CA . ALA A 1 241 ? 48.836 0.543 -67.478 1.00 86.88 241 ALA A CA 1
ATOM 1740 C C . ALA A 1 241 ? 48.656 1.350 -68.777 1.00 86.88 241 ALA A C 1
ATOM 1742 O O . ALA A 1 241 ? 49.313 1.039 -69.773 1.00 86.88 241 ALA A O 1
ATOM 1743 N N . ILE A 1 242 ? 47.792 2.373 -68.779 1.00 84.44 242 ILE A N 1
ATOM 1744 C CA . ILE A 1 242 ? 47.587 3.264 -69.932 1.00 84.44 242 ILE A CA 1
ATOM 1745 C C . ILE A 1 242 ? 48.814 4.162 -70.132 1.00 84.44 242 ILE A C 1
ATOM 1747 O O . ILE A 1 242 ? 49.343 4.201 -71.237 1.00 84.44 242 ILE A O 1
ATOM 1751 N N . GLY A 1 243 ? 49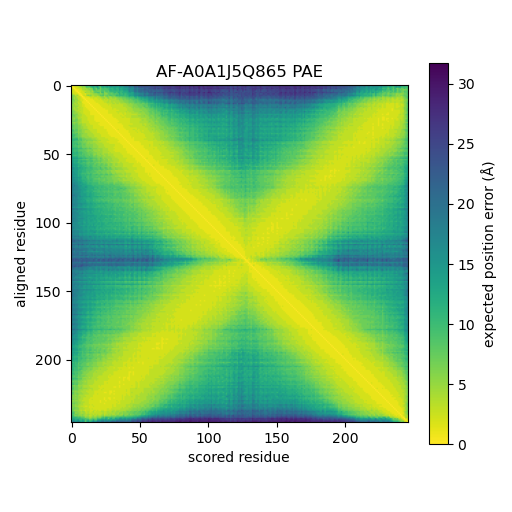.335 4.780 -69.066 1.00 74.12 243 GLY A N 1
ATOM 1752 C CA . GLY A 1 243 ? 50.521 5.643 -69.143 1.00 74.12 243 GLY A CA 1
ATOM 1753 C C . GLY A 1 243 ? 51.822 4.915 -69.508 1.00 74.12 243 GLY A C 1
ATOM 1754 O O . GLY A 1 243 ? 52.769 5.547 -69.955 1.00 74.12 243 GLY A O 1
ATOM 1755 N N . SER A 1 244 ? 51.884 3.588 -69.344 1.00 68.88 244 SER A N 1
ATOM 1756 C CA . SER A 1 244 ? 53.027 2.759 -69.771 1.00 68.88 244 SER A CA 1
ATOM 1757 C C . SER A 1 244 ? 52.989 2.313 -71.244 1.00 68.88 244 SER A C 1
ATOM 1759 O O . SER A 1 244 ? 53.917 1.643 -71.700 1.00 68.88 244 SER A O 1
ATOM 1761 N N . ARG A 1 245 ? 51.890 2.597 -71.963 1.00 59.00 245 ARG A N 1
ATOM 1762 C CA . ARG A 1 245 ? 51.630 2.138 -73.342 1.00 59.00 245 ARG A CA 1
ATOM 1763 C C . ARG A 1 245 ? 51.919 3.180 -74.430 1.00 59.00 245 ARG A C 1
ATOM 1765 O O . ARG A 1 245 ? 51.875 2.794 -75.601 1.00 59.00 245 ARG A O 1
ATOM 1772 N N . ASP A 1 246 ? 52.213 4.418 -74.044 1.00 47.56 246 ASP A N 1
ATOM 1773 C CA . ASP A 1 246 ? 52.746 5.490 -74.899 1.00 47.56 246 ASP A CA 1
ATOM 1774 C C . ASP A 1 246 ? 54.279 5.576 -74.780 1.00 47.56 246 ASP A C 1
ATOM 1776 O O . ASP A 1 246 ? 54.934 5.869 -75.808 1.00 47.56 246 ASP A O 1
#

Sequence (246 aa):
MELEAQRSDAADDVVARSIELAREAAASAEDTGNAADASIGVVMNVRMVAGMMGELSSGMQAARQHVDAARAGSSTVAEETRHTGQALDELLHDIVDISNSARLIRSVAGQVNMLALNAAIEAARAGEHGRGFAVVADEVKSLADVTAQTTGKIDAQLEAIRRAVAELADSLRKVNQSYATIAQTIETVATSVQQQGESFGAMIGYANEAADGAETMGETLGRAAAMQTALADQLTRLCEAIGSRD

Foldseek 3Di:
DVVVVVVVVVLVVLLVVLLVLLVVLLVLLVVLLVLLVVLVVQLVVLVVVLVVLVVVLVVLVVLLVVLVVLLVVLVVVLVVLVVVLVVLVVVLVVLVVVLVVLVVQLVVLVVQLVVLVVQLVVLVVVPPVSVVSNVVSVVSNVVSVVSNVVSVVSNVVSVVVNVVSVVVNVVSVVVNVVSVVSNVVSVVSNVVSVVSSVVSVVSSVVSVVSSVVSNVSSVVSNVSSVVSNVSSVVSVVVSVVSVVPD

Nearest PDB structures (foldseek):
  8c5v-assembly1_I  TM=6.823E-01  e=1.246E-06  Escherichia coli
  1qu7-assembly1_A  TM=6.658E-01  e=9.641E-07  Escherichia coli
  3ja6-assembly1_I  TM=6.097E-01  e=7.851E-07  Escherichia coli
  5xg2-assembly1_A  TM=4.116E-01  e=5.372E-03  Pyrococcus yayanosii CH1
  6r1j-assembly1_J-2  TM=5.428E-01  e=1.002E-01  Aeromonas hydrophila J-1

pLDDT: mean 93.54, std 6.53, range [47.56, 97.94]

Secondary structure (DSSP, 8-state):
-HHHHHHHHHHHHHHHHHHHHHHHHHHHHHHHHHHHHHHHHHHHHHHHHHHHHHHHHHHHHHHHHHHHHHHHHHHHHHHHHHHHHHHHHHHHHHHHHHHHHHHHHHHHHHHHHHHHHHHHHHHHHTGGGGHHHHHHHHHHHHHHHHHHHHHHHHHHHHHHHHHHHHHHHHHHHHHHHHHHHHHHHHHHHHHHHHHHHHHHHHHHHHHHHHHHHHHHHHHHHHHHHHHHHHHHHHHHHHHHHHHT--